Protein AF-A0AAV6ZVF2-F1 (afdb_monomer_lite)

Secondary structure (DSSP, 8-state):
--TTHHHHHHHHHHHHHHHHHHHHSTTHHHHHHHHIIIIIIIIHHHHHHHHHHIIIIIIIHHHHHHHHHHHH----HHHHHHHHHIIIIIHHHHHHHHHHHHHHT----EETTEEPPHHHHHHHHHHHHHHHTHHHHHHHHHHHHS-S-HHHHHHHHTSPPTT-S-SSGGG--GGGTTS--HHHHHHHHHHHHHHHHHHHH-S---------------------SS--

InterPro domains:
  IPR000175 Sodium:neurotransmitter symporter [PF00209] (4-145)
  IPR000175 Sodium:neurotransmitter symporter [PR00176] (41-61)
  IPR000175 Sodium:neurotransmitter symporter [PR00176] (84-104)
  IPR000175 Sodium:neurotransmitter symporter [PS50267] (1-148)
  IPR000175 Sodium:neurotransmitter symporter [PTHR11616] (5-162)
  IPR037272 Sodium:neurotransmitter symporter superfamily [SSF161070] (3-144)

Organism: Engystomops pustulosus (NCBI:txid76066)

Radius of gyration: 27.47 Å; chains: 1; bounding box: 54×65×82 Å

Sequence (228 aa):
MKKMRIPLTAALCALLFLLGIPCVTQAGIYWVILIDSFCGGWAILFAAVLELVALIYIYGGNRVILDIEMMLGKKHWIFWLWWRACWYFVSPVLLGVILVWSLVTFEAPKKDGVAYPRWGVVLGFLMVVFCLIWIPIMAGVKIIQAKGNIFQRIASCCRPTENWGPALRKNRGERYQHMKDEDKSVENSDKKWTERYIQITDGPVKKEDKGVEIPDIIGFDNPSFQND

Foldseek 3Di:
DPPCPVVVVVVVVVVVVVVCVCLPDPCNVVVVLLCCCLVVPPLVLVVLLVVLCLVPPLQNLVVVLVQVCLVVPDDDPVVSVVVSCCSPPVSNVVSVVSVVVCVVPDDQDADPNHGDDPVSVVVSVVVSCVSCVVVVVVVVVQLVPDDDDSVVSNNVSSYDDPQDDDPDPVSCPPVRPPDDDPVVVVVVVVVVVVVVVCVVPPDDDPPPPDPDDPPPDDDDDPPDPDDD

pLDDT: mean 78.75, std 16.52, range [31.34, 96.31]

Structure (mmCIF, N/CA/C/O backbone):
data_AF-A0AAV6ZVF2-F1
#
_entry.id   AF-A0AAV6ZVF2-F1
#
loop_
_atom_site.group_PDB
_atom_site.id
_atom_site.type_symbol
_atom_site.label_atom_id
_atom_site.label_alt_id
_atom_site.label_comp_id
_atom_site.label_asym_id
_atom_site.label_entity_id
_atom_site.label_seq_id
_atom_site.pdbx_PDB_ins_code
_atom_site.Cartn_x
_atom_site.Cartn_y
_atom_site.Cartn_z
_atom_site.occupancy
_atom_site.B_iso_or_equiv
_atom_site.auth_seq_id
_atom_site.auth_comp_id
_atom_site.auth_asym_id
_atom_site.auth_atom_id
_atom_site.pdbx_PDB_model_num
ATOM 1 N N . MET A 1 1 ? 11.705 11.716 21.494 1.00 56.31 1 MET A N 1
ATOM 2 C CA . MET A 1 1 ? 11.843 11.082 20.156 1.00 56.31 1 MET A CA 1
ATOM 3 C C . MET A 1 1 ? 12.211 12.036 18.997 1.00 56.31 1 MET A C 1
ATOM 5 O O . MET A 1 1 ? 12.459 11.548 17.905 1.00 56.31 1 MET A O 1
ATOM 9 N N . LYS A 1 2 ? 12.292 13.374 19.165 1.00 63.28 2 LYS A N 1
ATOM 10 C CA . LYS A 1 2 ? 12.591 14.301 18.043 1.00 63.28 2 LYS A CA 1
ATOM 11 C C . LYS A 1 2 ? 14.082 14.373 17.630 1.00 63.28 2 LYS A C 1
ATOM 13 O O . LYS A 1 2 ? 14.357 14.606 16.460 1.00 63.28 2 LYS A O 1
ATOM 18 N N . LYS A 1 3 ? 15.030 14.097 18.542 1.00 73.94 3 LYS A N 1
ATOM 19 C CA . LYS A 1 3 ? 16.490 14.243 18.317 1.00 73.94 3 LYS A CA 1
ATOM 20 C C . LYS A 1 3 ? 17.074 13.301 17.247 1.00 73.94 3 LYS A C 1
ATOM 22 O O . LYS A 1 3 ? 18.042 13.663 16.596 1.00 73.94 3 LYS A O 1
ATOM 27 N N . MET A 1 4 ? 16.475 12.127 17.024 1.00 82.50 4 MET A N 1
ATOM 28 C CA . MET A 1 4 ? 16.968 11.150 16.035 1.00 82.50 4 MET A CA 1
ATOM 29 C C . MET A 1 4 ? 16.388 11.334 14.628 1.00 82.50 4 MET A C 1
ATOM 31 O O . MET A 1 4 ? 16.797 10.635 13.710 1.00 82.50 4 MET A O 1
ATOM 35 N N . ARG A 1 5 ? 15.458 12.274 14.425 1.00 89.25 5 ARG A N 1
ATOM 36 C CA . ARG A 1 5 ? 14.818 12.476 13.116 1.00 89.25 5 ARG A CA 1
ATOM 37 C C . ARG A 1 5 ? 15.822 12.939 12.062 1.00 89.25 5 ARG A C 1
ATOM 39 O O . ARG A 1 5 ? 15.851 12.384 10.979 1.00 89.25 5 ARG A O 1
ATOM 46 N N . ILE A 1 6 ? 16.683 13.895 12.417 1.00 91.56 6 ILE A N 1
ATOM 47 C CA . ILE A 1 6 ? 17.688 14.468 11.510 1.00 91.56 6 ILE A CA 1
ATOM 48 C C . ILE A 1 6 ? 18.674 13.404 10.999 1.00 91.56 6 ILE A C 1
ATOM 50 O O . ILE A 1 6 ? 18.783 13.271 9.782 1.00 91.56 6 ILE A O 1
ATOM 54 N N . PRO A 1 7 ? 19.355 12.608 11.854 1.00 92.25 7 PRO A N 1
ATOM 55 C CA . PRO A 1 7 ? 20.282 11.593 11.355 1.00 92.25 7 PRO A CA 1
ATOM 56 C C . PRO A 1 7 ? 19.577 10.482 10.567 1.00 92.25 7 PRO A C 1
ATOM 58 O O . PRO A 1 7 ? 20.132 10.010 9.581 1.00 92.25 7 PRO A O 1
ATOM 61 N N . LEU A 1 8 ? 18.352 10.092 10.944 1.00 93.50 8 LEU A N 1
ATOM 62 C CA . LEU A 1 8 ? 17.577 9.097 10.194 1.00 93.50 8 LEU A CA 1
ATOM 63 C C . LEU A 1 8 ? 17.199 9.602 8.799 1.00 93.50 8 LEU A C 1
ATOM 65 O O . LEU A 1 8 ? 17.405 8.889 7.820 1.00 93.50 8 LEU A O 1
ATOM 69 N N . THR A 1 9 ? 16.687 10.829 8.692 1.00 93.75 9 THR A N 1
ATOM 70 C CA . THR A 1 9 ? 16.344 11.421 7.397 1.00 93.75 9 THR A CA 1
ATOM 71 C C . THR A 1 9 ? 17.592 11.640 6.546 1.00 93.75 9 THR A C 1
ATOM 73 O O . THR A 1 9 ? 17.566 11.332 5.363 1.00 93.75 9 THR A O 1
ATOM 76 N N . ALA A 1 10 ? 18.705 12.098 7.130 1.00 94.94 10 ALA A N 1
ATOM 77 C CA . ALA A 1 10 ? 19.966 12.255 6.405 1.00 94.94 10 ALA A CA 1
ATOM 78 C C . ALA A 1 10 ? 20.491 10.913 5.867 1.00 94.94 10 ALA A C 1
ATOM 80 O O . ALA A 1 10 ? 20.871 10.829 4.700 1.00 94.94 10 ALA A O 1
ATOM 81 N N . ALA A 1 11 ? 20.452 9.854 6.683 1.00 95.00 11 ALA A N 1
ATOM 82 C CA . ALA A 1 11 ? 20.820 8.508 6.255 1.00 95.00 11 ALA A CA 1
ATOM 83 C C . ALA A 1 11 ? 19.897 7.993 5.141 1.00 95.00 11 ALA A C 1
ATOM 85 O O . ALA A 1 11 ? 20.380 7.466 4.142 1.00 95.00 11 ALA A O 1
ATOM 86 N N . LEU A 1 12 ? 18.582 8.194 5.269 1.00 95.38 12 LEU A N 1
ATOM 87 C CA . LEU A 1 12 ? 17.614 7.818 4.238 1.00 95.38 12 LEU A CA 1
ATOM 88 C C . LEU A 1 12 ? 17.866 8.569 2.925 1.00 95.38 12 LEU A C 1
ATOM 90 O O . LEU A 1 12 ? 17.893 7.946 1.870 1.00 95.38 12 LEU A O 1
ATOM 94 N N . CYS A 1 13 ? 18.102 9.881 2.981 1.00 95.44 13 CYS A N 1
ATOM 95 C CA . CYS A 1 13 ? 18.437 10.680 1.804 1.00 95.44 13 CYS A CA 1
ATOM 96 C C . CYS A 1 13 ? 19.733 10.201 1.141 1.00 95.44 13 CYS A C 1
ATOM 98 O O . CYS A 1 13 ? 19.772 10.072 -0.080 1.00 95.44 13 CYS A O 1
ATOM 100 N N . ALA A 1 14 ? 20.774 9.891 1.920 1.00 96.31 14 ALA A N 1
ATOM 101 C CA . ALA A 1 14 ? 22.022 9.348 1.386 1.00 96.31 14 ALA A CA 1
ATOM 102 C C . ALA A 1 14 ? 21.810 7.979 0.713 1.00 96.31 14 ALA A C 1
ATOM 104 O O . ALA A 1 14 ? 22.321 7.747 -0.380 1.00 96.31 14 ALA A O 1
ATOM 105 N N . LEU A 1 15 ? 21.011 7.093 1.318 1.00 95.75 15 LEU A N 1
ATOM 106 C CA . LEU A 1 15 ? 20.653 5.801 0.724 1.00 95.75 15 LEU A CA 1
ATOM 107 C C . LEU A 1 15 ? 19.850 5.967 -0.572 1.00 95.75 15 LEU A C 1
ATOM 109 O O . LEU A 1 15 ? 20.177 5.333 -1.570 1.00 95.75 15 LEU A O 1
ATOM 113 N N . LEU A 1 16 ? 18.836 6.836 -0.586 1.00 93.50 16 LEU A N 1
ATOM 114 C CA . LEU A 1 16 ? 18.042 7.124 -1.784 1.00 93.50 16 LEU A CA 1
ATOM 115 C C . LEU A 1 16 ? 18.893 7.739 -2.899 1.00 93.50 16 LEU A C 1
ATOM 117 O O . LEU A 1 16 ? 18.705 7.395 -4.062 1.00 93.50 16 LEU A O 1
ATOM 121 N N . PHE A 1 17 ? 19.860 8.592 -2.555 1.00 94.56 17 PHE A N 1
ATOM 122 C CA . PHE A 1 17 ? 20.816 9.129 -3.518 1.00 94.56 17 PHE A CA 1
ATOM 123 C C . PHE A 1 17 ? 21.654 8.011 -4.149 1.00 94.56 17 PHE A C 1
ATOM 125 O O . PHE A 1 17 ? 21.726 7.927 -5.372 1.00 94.56 17 PHE A O 1
ATOM 132 N N . LEU A 1 18 ? 22.211 7.100 -3.341 1.00 94.38 18 LEU A N 1
ATOM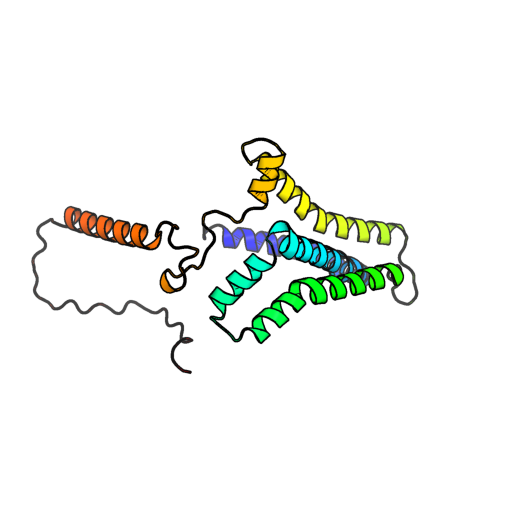 133 C CA . LEU A 1 18 ? 22.983 5.956 -3.842 1.00 94.38 18 LEU A CA 1
ATOM 134 C C . LEU A 1 18 ? 22.139 5.014 -4.716 1.00 94.38 18 LEU A C 1
ATOM 136 O O . LEU A 1 18 ? 22.607 4.576 -5.765 1.00 94.38 18 LEU A O 1
ATOM 140 N N . LEU A 1 19 ? 20.890 4.741 -4.325 1.00 91.25 19 LEU A N 1
ATOM 141 C CA . LEU A 1 19 ? 19.949 3.938 -5.118 1.00 91.25 19 LEU A CA 1
ATOM 142 C C . LEU A 1 19 ? 19.481 4.653 -6.396 1.00 91.25 19 LEU A C 1
ATOM 144 O O . LEU A 1 19 ? 19.085 3.988 -7.350 1.00 91.25 19 LEU A O 1
ATOM 148 N N . GLY A 1 20 ? 19.541 5.985 -6.433 1.00 92.25 20 GLY A N 1
ATOM 149 C CA . GLY A 1 20 ? 19.212 6.799 -7.601 1.00 92.25 20 GLY A CA 1
ATOM 150 C C . GLY A 1 20 ? 20.331 6.886 -8.644 1.00 92.25 20 GLY A C 1
ATOM 151 O O . GLY A 1 20 ? 20.034 7.118 -9.815 1.00 92.25 20 GLY A O 1
ATOM 152 N N . ILE A 1 21 ? 21.598 6.655 -8.271 1.00 93.44 21 ILE A N 1
ATOM 153 C CA . ILE A 1 21 ? 22.746 6.727 -9.199 1.00 93.44 21 ILE A CA 1
ATOM 154 C C . ILE A 1 21 ? 22.552 5.838 -10.445 1.00 93.44 21 ILE A C 1
ATOM 156 O O . ILE A 1 21 ? 22.719 6.358 -11.551 1.00 93.44 21 ILE A O 1
ATOM 160 N N . PRO A 1 22 ? 22.148 4.551 -10.339 1.00 91.12 22 PRO A N 1
ATOM 161 C CA . PRO A 1 22 ? 21.899 3.702 -11.508 1.00 91.12 22 PRO A CA 1
ATOM 162 C C . PRO A 1 22 ? 20.886 4.294 -12.498 1.00 91.12 22 PRO A C 1
ATOM 164 O O . PRO A 1 22 ? 21.072 4.166 -13.710 1.00 91.12 22 PRO A O 1
ATOM 167 N N . CYS A 1 23 ? 19.864 4.997 -12.001 1.00 90.88 23 CYS A N 1
ATOM 168 C CA . CYS A 1 23 ? 18.793 5.590 -12.805 1.00 90.88 23 CYS A CA 1
ATOM 169 C C . CYS A 1 23 ? 19.230 6.827 -13.607 1.00 90.88 23 CYS A C 1
ATOM 171 O O . CYS A 1 23 ? 18.550 7.182 -14.566 1.00 90.88 23 CYS A O 1
ATOM 173 N N . VAL A 1 24 ? 20.351 7.467 -13.255 1.00 93.38 24 VAL A N 1
ATOM 174 C CA . VAL A 1 24 ? 20.866 8.677 -13.936 1.00 93.38 24 VAL A CA 1
ATOM 175 C C . VAL A 1 24 ? 21.997 8.352 -14.926 1.00 93.38 24 VAL A C 1
ATOM 177 O O . VAL A 1 24 ? 22.434 9.203 -15.697 1.00 93.38 24 VAL A O 1
ATOM 180 N N . THR A 1 25 ? 22.474 7.105 -14.958 1.00 93.56 25 THR A N 1
ATOM 181 C CA . THR A 1 25 ? 23.481 6.667 -15.940 1.00 93.56 25 THR A CA 1
ATOM 182 C C . THR A 1 25 ? 22.926 6.642 -17.373 1.00 93.56 25 THR A C 1
ATOM 184 O O . THR A 1 25 ? 21.719 6.721 -17.589 1.00 93.56 25 THR A O 1
ATOM 187 N N . GLN A 1 26 ? 23.787 6.452 -18.384 1.00 90.50 26 GLN A N 1
ATOM 188 C CA . GLN A 1 26 ? 23.350 6.287 -19.784 1.00 90.50 26 GLN A CA 1
ATOM 189 C C . GLN A 1 26 ? 22.364 5.116 -19.974 1.00 90.50 26 GLN A C 1
ATOM 191 O O . GLN A 1 26 ? 21.481 5.176 -20.828 1.00 90.50 26 GLN A O 1
ATOM 196 N N . ALA A 1 27 ? 22.472 4.070 -19.145 1.00 87.44 27 ALA A N 1
ATOM 197 C CA . ALA A 1 27 ? 21.530 2.950 -19.105 1.00 87.44 27 ALA A CA 1
ATOM 198 C C . ALA A 1 27 ? 20.324 3.199 -18.172 1.00 87.44 27 ALA A C 1
ATOM 200 O O . ALA A 1 27 ? 19.443 2.349 -18.054 1.00 87.44 27 ALA A O 1
ATOM 201 N N . GLY A 1 28 ? 20.256 4.353 -17.512 1.00 91.50 28 GLY A N 1
ATOM 202 C CA . GLY A 1 28 ? 19.290 4.665 -16.462 1.00 91.50 28 GLY A CA 1
ATOM 203 C C . GLY A 1 28 ? 17.837 4.632 -16.919 1.00 91.50 28 GLY A C 1
ATOM 204 O O . GLY A 1 28 ? 16.981 4.118 -16.208 1.00 91.50 28 GLY A O 1
ATOM 205 N N . ILE A 1 29 ? 17.562 5.047 -18.157 1.00 89.44 29 ILE A N 1
ATOM 206 C CA . ILE A 1 29 ? 16.216 4.974 -18.740 1.00 89.44 29 ILE A CA 1
ATOM 207 C C . ILE A 1 29 ? 15.671 3.536 -18.801 1.00 89.44 29 ILE A C 1
ATOM 209 O O . ILE A 1 29 ? 14.467 3.335 -18.666 1.00 89.44 29 ILE A O 1
ATOM 213 N N . TYR A 1 30 ? 16.539 2.527 -18.945 1.00 88.62 30 TYR A N 1
ATOM 214 C CA . TYR A 1 30 ? 16.109 1.128 -18.899 1.00 88.62 30 TYR A CA 1
ATOM 215 C C . TYR A 1 30 ? 15.657 0.732 -17.490 1.00 88.62 30 TYR A C 1
ATOM 217 O O . TYR A 1 30 ? 14.649 0.041 -17.339 1.00 88.62 30 TYR A O 1
ATOM 225 N N . TRP A 1 31 ? 16.379 1.180 -16.462 1.00 90.44 31 TRP A N 1
ATOM 226 C CA . TRP A 1 31 ? 16.000 0.959 -15.068 1.00 90.44 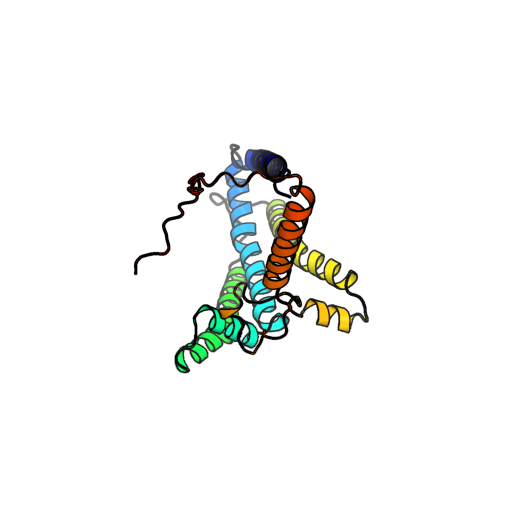31 TRP A CA 1
ATOM 227 C C . TRP A 1 31 ? 14.710 1.694 -14.718 1.00 90.44 31 TRP A C 1
ATOM 229 O O . TRP A 1 31 ? 13.822 1.092 -14.128 1.00 90.44 31 TRP A O 1
ATOM 239 N N . VAL A 1 32 ? 14.567 2.952 -15.138 1.00 91.19 32 VAL A N 1
ATOM 240 C CA . VAL A 1 32 ? 13.368 3.759 -14.870 1.00 91.19 32 VAL A CA 1
ATOM 241 C C . VAL A 1 32 ? 12.121 3.116 -15.473 1.00 91.19 32 VAL A C 1
ATOM 243 O O . VAL A 1 32 ? 11.152 2.919 -14.750 1.00 91.19 32 VAL A O 1
ATOM 246 N N . ILE A 1 33 ? 12.153 2.713 -16.749 1.00 90.44 33 ILE A N 1
ATOM 247 C CA . ILE A 1 33 ? 11.000 2.067 -17.403 1.00 90.44 33 ILE A CA 1
ATOM 248 C C . ILE A 1 33 ? 10.640 0.748 -16.709 1.00 90.44 33 ILE A C 1
ATOM 250 O O . ILE A 1 33 ? 9.460 0.466 -16.497 1.00 90.44 33 ILE A O 1
ATOM 254 N N . LEU A 1 34 ? 11.643 -0.055 -16.335 1.00 90.06 34 LEU A N 1
ATOM 255 C CA . LEU A 1 34 ? 11.419 -1.314 -15.629 1.00 90.06 34 LEU A CA 1
ATOM 256 C C . LEU A 1 34 ? 10.758 -1.062 -14.264 1.00 90.06 34 LEU A C 1
ATOM 258 O O . LEU A 1 34 ? 9.733 -1.663 -13.953 1.00 90.06 34 LEU A O 1
ATOM 262 N N . ILE A 1 35 ? 11.325 -0.159 -13.463 1.00 91.31 35 ILE A N 1
ATOM 263 C CA . ILE A 1 35 ? 10.831 0.154 -12.119 1.00 91.31 35 ILE A CA 1
ATOM 264 C C . ILE A 1 35 ? 9.430 0.758 -12.186 1.00 91.31 35 ILE A C 1
ATOM 266 O O . ILE A 1 35 ? 8.566 0.326 -11.433 1.00 91.31 35 ILE A O 1
ATOM 270 N N . ASP A 1 36 ? 9.178 1.709 -13.082 1.00 91.56 36 ASP A N 1
ATOM 271 C CA . ASP A 1 36 ? 7.873 2.361 -13.212 1.00 91.56 36 ASP A CA 1
ATOM 272 C C . ASP A 1 36 ? 6.782 1.365 -13.639 1.00 91.56 36 ASP A C 1
ATOM 274 O O . ASP A 1 36 ? 5.728 1.275 -13.008 1.00 91.56 36 ASP A O 1
ATOM 278 N N . SER A 1 37 ? 7.086 0.500 -14.613 1.00 90.38 37 SER A N 1
ATOM 279 C CA . SER A 1 37 ? 6.140 -0.518 -15.088 1.00 90.38 37 SER A CA 1
ATOM 280 C C . SER A 1 37 ? 5.768 -1.523 -13.992 1.00 90.38 37 SER A C 1
ATOM 282 O O . SER A 1 37 ? 4.593 -1.840 -13.806 1.00 90.38 37 SER A O 1
ATOM 284 N N . PHE A 1 38 ? 6.756 -2.043 -13.253 1.00 91.31 38 PHE A N 1
ATOM 285 C CA . PHE A 1 38 ? 6.526 -3.074 -12.233 1.00 91.31 38 PHE A CA 1
ATOM 286 C C . PHE A 1 38 ? 6.089 -2.496 -10.879 1.00 91.31 38 PHE A C 1
ATOM 288 O O . PHE A 1 38 ? 5.139 -2.992 -10.281 1.00 91.31 38 PHE A O 1
ATOM 295 N N . CYS A 1 39 ? 6.748 -1.452 -10.380 1.00 91.06 39 CYS A N 1
ATOM 296 C CA . CYS A 1 39 ? 6.422 -0.840 -9.091 1.00 91.06 39 CYS A CA 1
ATOM 297 C C . CYS A 1 39 ? 5.189 0.070 -9.201 1.00 91.06 39 CYS A C 1
ATOM 299 O O . CYS A 1 39 ? 4.207 -0.144 -8.493 1.00 91.06 39 CYS A O 1
ATOM 301 N N . GLY A 1 40 ? 5.214 1.044 -10.116 1.00 87.38 40 GLY A N 1
ATOM 302 C CA . GLY A 1 40 ? 4.130 2.014 -10.306 1.00 87.38 40 GLY A CA 1
ATOM 303 C C . GLY A 1 40 ? 2.859 1.403 -10.901 1.00 87.38 40 GLY A C 1
ATOM 304 O O . GLY A 1 40 ? 1.755 1.795 -10.532 1.00 87.38 40 GLY A O 1
ATOM 305 N N . GLY A 1 41 ? 3.004 0.405 -11.775 1.00 88.56 41 GLY A N 1
ATOM 306 C CA . GLY A 1 41 ? 1.882 -0.365 -12.314 1.00 88.56 41 GLY A CA 1
ATOM 307 C C . GLY A 1 41 ? 1.448 -1.495 -11.380 1.00 88.56 41 GLY A C 1
ATOM 308 O O . GLY A 1 41 ? 0.459 -1.396 -10.656 1.00 88.56 41 GLY A O 1
ATOM 309 N N . TRP A 1 42 ? 2.188 -2.602 -11.399 1.00 90.50 42 TRP A N 1
ATOM 310 C CA . TRP A 1 42 ? 1.758 -3.856 -10.772 1.00 90.50 42 TRP A CA 1
ATOM 311 C C . TRP A 1 42 ? 1.723 -3.820 -9.244 1.00 90.50 42 TRP A C 1
ATOM 313 O O . TRP A 1 42 ? 0.732 -4.250 -8.649 1.00 90.50 42 TRP A O 1
ATOM 323 N N . ALA A 1 43 ? 2.779 -3.329 -8.589 1.00 93.56 43 ALA A N 1
ATOM 324 C CA . ALA A 1 43 ? 2.858 -3.372 -7.129 1.00 93.56 43 ALA A CA 1
ATOM 325 C C . ALA A 1 43 ? 1.761 -2.524 -6.471 1.00 93.56 43 ALA A C 1
ATOM 327 O O . ALA A 1 43 ? 1.115 -2.999 -5.536 1.00 93.56 43 ALA A O 1
ATOM 328 N N . ILE A 1 44 ? 1.500 -1.318 -6.989 1.00 93.19 44 ILE A N 1
ATOM 329 C CA . ILE A 1 44 ? 0.422 -0.451 -6.491 1.00 93.19 44 ILE A CA 1
ATOM 330 C C . ILE A 1 44 ? -0.953 -1.077 -6.740 1.00 93.19 44 ILE A C 1
ATOM 332 O O . ILE A 1 44 ? -1.787 -1.060 -5.837 1.00 93.19 44 ILE A O 1
ATOM 336 N N . LEU A 1 45 ? -1.197 -1.675 -7.913 1.00 92.75 45 LEU A N 1
ATOM 337 C CA . LEU A 1 45 ? -2.474 -2.343 -8.197 1.00 92.75 45 LEU A CA 1
ATOM 338 C C . LEU A 1 45 ? -2.753 -3.490 -7.217 1.00 92.75 45 LEU A C 1
ATOM 340 O O . LEU A 1 45 ? -3.841 -3.560 -6.640 1.00 92.75 45 LEU A O 1
ATOM 344 N N . PHE A 1 46 ? -1.773 -4.365 -6.977 1.00 92.44 46 PHE A N 1
ATOM 345 C CA . PHE A 1 46 ? -1.920 -5.434 -5.987 1.00 92.44 46 PHE A CA 1
ATOM 346 C C . PHE A 1 46 ? -2.083 -4.889 -4.564 1.00 92.44 46 PHE A C 1
ATOM 348 O O . PHE A 1 46 ? -2.927 -5.392 -3.819 1.00 92.44 46 PHE A O 1
ATOM 355 N N . ALA A 1 47 ? -1.324 -3.855 -4.187 1.00 94.06 47 ALA A N 1
ATOM 356 C CA . ALA A 1 47 ? -1.453 -3.211 -2.883 1.00 94.06 47 ALA A CA 1
ATOM 357 C C . ALA A 1 47 ? -2.860 -2.624 -2.682 1.00 94.06 47 ALA A C 1
ATOM 359 O O . ALA A 1 47 ? -3.486 -2.905 -1.665 1.00 94.06 47 ALA A O 1
ATOM 360 N N . ALA A 1 48 ? -3.405 -1.917 -3.675 1.00 93.19 48 ALA A N 1
ATOM 361 C CA . ALA A 1 48 ? -4.742 -1.329 -3.617 1.00 93.19 48 ALA A CA 1
ATOM 362 C C . ALA A 1 48 ? -5.845 -2.388 -3.451 1.00 93.19 48 ALA A C 1
ATOM 364 O O . ALA A 1 48 ? -6.794 -2.192 -2.691 1.00 93.19 48 ALA A O 1
ATOM 365 N N . VAL A 1 49 ? -5.717 -3.540 -4.119 1.00 92.31 49 VAL A N 1
ATOM 366 C CA . VAL A 1 49 ? -6.661 -4.658 -3.957 1.00 92.31 49 VAL A CA 1
ATOM 367 C C . VAL A 1 49 ? -6.568 -5.258 -2.555 1.00 92.31 49 VAL A C 1
ATOM 369 O O . VAL A 1 49 ? -7.600 -5.477 -1.917 1.00 92.31 49 VAL A O 1
ATOM 372 N N . LEU A 1 50 ? -5.355 -5.489 -2.045 1.00 92.06 50 LEU A N 1
ATOM 373 C CA . LEU A 1 50 ? -5.151 -5.991 -0.682 1.00 92.06 50 LEU A CA 1
ATOM 374 C C . LEU A 1 50 ? -5.683 -5.013 0.373 1.00 92.06 50 LEU A C 1
ATOM 376 O O . LEU A 1 50 ? -6.348 -5.441 1.319 1.00 92.06 50 LEU A O 1
ATOM 380 N N . GLU A 1 51 ? -5.443 -3.715 0.202 1.00 92.12 51 GLU A N 1
ATOM 381 C CA . GLU A 1 51 ? -5.965 -2.662 1.074 1.00 92.12 51 GLU A CA 1
ATOM 382 C C . GLU A 1 51 ? -7.491 -2.612 1.042 1.00 92.12 51 GLU A C 1
ATOM 384 O O . GLU A 1 51 ? -8.123 -2.558 2.097 1.00 92.12 51 GLU A O 1
ATOM 389 N N . LEU A 1 52 ? -8.105 -2.705 -0.140 1.00 91.88 52 LEU A N 1
ATOM 390 C CA . LEU A 1 52 ? -9.560 -2.711 -0.254 1.00 91.88 52 LEU A CA 1
ATOM 391 C C . LEU A 1 52 ? -10.174 -3.936 0.440 1.00 91.88 52 LEU A C 1
ATOM 393 O O . LEU A 1 52 ? -11.155 -3.805 1.178 1.00 91.88 52 LEU A O 1
ATOM 397 N N . VAL A 1 53 ? -9.582 -5.119 0.250 1.00 90.06 53 VAL A N 1
ATOM 398 C CA . VAL A 1 53 ? -10.018 -6.342 0.935 1.00 90.06 53 VAL A CA 1
ATOM 399 C C . VAL A 1 53 ? -9.868 -6.186 2.449 1.00 90.06 53 VAL A C 1
ATOM 401 O O . VAL A 1 53 ? -10.793 -6.513 3.197 1.00 90.06 53 VAL A O 1
ATOM 404 N N . ALA A 1 54 ? -8.748 -5.631 2.915 1.00 88.88 54 ALA A N 1
ATOM 405 C CA . ALA A 1 54 ? -8.531 -5.368 4.332 1.00 88.88 54 ALA A CA 1
ATOM 406 C C . ALA A 1 54 ? -9.566 -4.378 4.899 1.00 88.88 54 ALA A C 1
ATOM 408 O O . ALA A 1 54 ? -10.144 -4.623 5.959 1.00 88.88 54 ALA A O 1
ATOM 409 N N . LEU A 1 55 ? -9.879 -3.297 4.190 1.00 89.25 55 LEU A N 1
ATOM 410 C CA . LEU A 1 55 ? -10.853 -2.304 4.644 1.00 89.25 55 LEU A CA 1
ATOM 411 C C . LEU A 1 55 ? -12.281 -2.865 4.701 1.00 89.25 55 LEU A C 1
ATOM 413 O O . LEU A 1 55 ? -12.983 -2.694 5.701 1.00 89.25 55 LEU A O 1
ATOM 417 N N . ILE A 1 56 ? -12.730 -3.559 3.657 1.00 88.44 56 ILE A N 1
ATOM 418 C CA . ILE A 1 56 ? -14.125 -4.013 3.580 1.00 88.44 56 ILE A CA 1
ATOM 419 C C . ILE A 1 56 ? -14.356 -5.255 4.443 1.00 88.44 56 ILE A C 1
ATOM 421 O O . ILE A 1 56 ? -15.352 -5.296 5.170 1.00 88.44 56 ILE A O 1
ATOM 425 N N . TYR A 1 57 ? -13.462 -6.248 4.383 1.00 84.81 57 TYR A N 1
ATOM 426 C CA . TYR A 1 57 ? -13.671 -7.551 5.024 1.00 84.81 57 TYR A CA 1
ATOM 427 C C . TYR A 1 57 ? -13.047 -7.654 6.416 1.00 84.81 57 TYR A C 1
ATOM 429 O O . TYR A 1 57 ? -13.681 -8.210 7.312 1.00 84.81 57 TYR A O 1
ATOM 437 N N . ILE A 1 58 ? -11.833 -7.127 6.624 1.00 86.56 58 ILE A N 1
ATOM 438 C CA . ILE A 1 58 ? -11.166 -7.205 7.936 1.00 86.56 58 ILE A CA 1
ATOM 439 C C . ILE A 1 58 ? -11.724 -6.123 8.859 1.00 86.56 58 ILE A C 1
ATOM 441 O O . ILE A 1 58 ? -12.276 -6.426 9.920 1.00 86.56 58 ILE A O 1
ATOM 445 N N . TYR A 1 59 ? -11.631 -4.858 8.443 1.00 84.75 59 TYR A N 1
ATOM 446 C CA . TYR A 1 59 ? -12.148 -3.754 9.243 1.00 84.75 59 TYR A CA 1
ATOM 447 C C . TYR A 1 59 ? -13.677 -3.743 9.251 1.00 84.75 59 TYR A C 1
ATOM 449 O O . TYR A 1 59 ? -14.282 -3.597 10.310 1.00 84.75 59 TYR A O 1
ATOM 457 N N . GLY A 1 60 ? -14.328 -4.002 8.118 1.00 85.94 60 GLY A N 1
ATOM 458 C CA . GLY A 1 60 ? -15.785 -4.049 8.003 1.00 85.94 60 GLY A CA 1
ATOM 459 C C . GLY A 1 60 ? -16.338 -2.742 7.448 1.00 85.94 60 GLY A C 1
ATOM 460 O O . GLY A 1 60 ? -16.310 -1.714 8.126 1.00 85.94 60 GLY A O 1
ATOM 461 N N . GLY A 1 61 ? -16.921 -2.782 6.249 1.00 83.56 61 GLY A N 1
ATOM 462 C CA . GLY A 1 61 ? -17.389 -1.575 5.554 1.00 83.56 61 GLY A CA 1
ATOM 463 C C . GLY A 1 61 ? -18.432 -0.753 6.327 1.00 83.56 61 GLY A C 1
ATOM 464 O O . GLY A 1 61 ? -18.412 0.472 6.271 1.00 83.56 61 GLY A O 1
ATOM 465 N N . ASN A 1 62 ? -19.294 -1.380 7.139 1.00 85.25 62 ASN A N 1
ATOM 466 C CA . ASN A 1 62 ? -20.244 -0.631 7.979 1.00 85.25 62 ASN A CA 1
ATOM 467 C C . ASN A 1 62 ? -19.538 0.210 9.051 1.00 85.25 62 ASN A C 1
ATOM 469 O O . ASN A 1 62 ? -20.039 1.269 9.420 1.00 85.25 62 ASN A O 1
ATOM 473 N N . ARG A 1 63 ? -18.380 -0.247 9.548 1.00 84.44 63 ARG A N 1
ATOM 474 C CA . ARG A 1 63 ? -17.585 0.511 10.519 1.00 84.44 63 ARG A CA 1
ATOM 475 C C . ARG A 1 63 ? -16.933 1.714 9.845 1.00 84.44 63 ARG A C 1
ATOM 477 O O . ARG A 1 63 ? -17.101 2.808 10.361 1.00 84.44 63 ARG A O 1
ATOM 484 N N . VAL A 1 64 ? -16.362 1.533 8.649 1.00 86.44 64 VAL A N 1
ATOM 485 C CA . VAL A 1 64 ? -15.812 2.635 7.829 1.00 86.44 64 VAL A CA 1
ATOM 486 C C . VAL A 1 64 ? -16.848 3.737 7.610 1.00 86.44 64 VAL A C 1
ATOM 488 O O . VAL A 1 64 ? -16.566 4.912 7.804 1.00 86.44 64 VAL A O 1
ATOM 491 N N . ILE A 1 65 ? -18.069 3.357 7.239 1.00 87.00 65 ILE A N 1
ATOM 492 C CA . ILE A 1 65 ? -19.180 4.284 6.999 1.00 87.00 65 ILE A CA 1
ATOM 493 C C . ILE A 1 65 ? -19.514 5.083 8.265 1.00 87.00 65 ILE A C 1
ATOM 495 O O . ILE A 1 65 ? -19.593 6.305 8.204 1.00 87.00 65 ILE A O 1
ATOM 499 N N . LEU A 1 66 ? -19.635 4.411 9.415 1.00 84.75 66 LEU A N 1
ATOM 500 C CA . LEU A 1 66 ? -19.875 5.066 10.707 1.00 84.75 66 LEU A CA 1
ATOM 501 C C . LEU A 1 66 ? -18.753 6.042 11.089 1.00 84.75 66 LEU A C 1
ATOM 503 O O . LEU A 1 66 ? -19.022 7.102 11.651 1.00 84.75 66 LEU A O 1
ATOM 507 N N . ASP A 1 67 ? -17.500 5.702 10.789 1.00 85.88 67 ASP A N 1
ATOM 508 C CA . ASP A 1 67 ? -16.367 6.577 11.094 1.00 85.88 67 ASP A CA 1
ATOM 509 C C . ASP A 1 67 ? -16.325 7.795 10.158 1.00 85.88 67 ASP A C 1
ATOM 511 O O . ASP A 1 67 ? -16.054 8.907 10.607 1.00 85.88 67 ASP A O 1
ATOM 515 N N . ILE A 1 68 ? -16.693 7.631 8.883 1.00 86.50 68 ILE A N 1
ATOM 516 C CA . ILE A 1 68 ? -16.865 8.756 7.950 1.00 86.50 68 ILE A CA 1
ATOM 517 C C . ILE A 1 68 ? -18.040 9.646 8.390 1.00 86.50 68 ILE A C 1
ATOM 519 O O . ILE A 1 68 ? -17.958 10.870 8.271 1.00 86.50 68 ILE A O 1
ATOM 523 N N . GLU A 1 69 ? -19.109 9.069 8.949 1.00 86.06 69 GLU A N 1
ATOM 524 C CA . GLU A 1 69 ? -20.270 9.825 9.446 1.00 86.06 69 GLU A CA 1
ATOM 525 C C . GLU A 1 69 ? -19.902 10.700 10.631 1.00 86.06 69 GLU A C 1
ATOM 527 O O . GLU A 1 69 ? -20.345 11.842 10.742 1.00 86.06 69 GLU A O 1
ATOM 532 N N . MET A 1 70 ? -19.026 10.189 11.485 1.00 80.88 70 MET A N 1
ATOM 533 C CA . MET A 1 70 ? -18.476 10.951 12.592 1.00 80.88 70 MET A CA 1
ATOM 534 C C . MET A 1 70 ? -17.629 12.142 12.130 1.00 80.88 70 MET A C 1
ATOM 536 O O . MET A 1 70 ? -17.648 13.180 12.787 1.00 80.88 70 MET A O 1
ATOM 540 N N . MET A 1 71 ? -16.894 12.009 11.021 1.00 84.44 71 MET A N 1
ATOM 541 C CA . MET A 1 71 ? -16.031 13.075 10.494 1.00 84.44 71 MET A CA 1
ATOM 542 C C . MET A 1 71 ? -16.810 14.145 9.722 1.00 84.44 71 MET A C 1
ATOM 544 O O . MET A 1 71 ? -16.543 15.333 9.887 1.00 84.44 71 MET A O 1
ATOM 548 N N . LEU A 1 72 ? -17.763 13.736 8.881 1.00 84.38 72 LEU A N 1
ATOM 549 C CA . LEU A 1 72 ? -18.525 14.640 8.007 1.00 84.38 72 LEU A CA 1
ATOM 550 C C . LEU A 1 72 ? -19.838 15.140 8.631 1.00 84.38 72 LEU A C 1
ATOM 552 O O . LEU A 1 72 ? -20.470 16.055 8.093 1.00 84.38 72 LEU A O 1
ATOM 556 N N . GLY A 1 73 ? -20.263 14.539 9.742 1.00 79.00 73 GLY A N 1
ATOM 557 C CA . GLY A 1 73 ? -21.555 14.785 10.372 1.00 79.00 73 GLY A CA 1
ATOM 558 C C . GLY A 1 73 ? -22.715 14.041 9.699 1.00 79.00 73 GLY A C 1
ATOM 559 O O . GLY A 1 73 ? -22.565 13.335 8.699 1.00 79.00 73 GLY A O 1
ATOM 560 N N . LYS A 1 74 ? -23.919 14.213 10.261 1.00 76.00 74 LYS A N 1
ATOM 561 C CA . LYS A 1 74 ? -25.141 13.564 9.764 1.00 76.00 74 LYS A CA 1
ATOM 562 C C . LYS A 1 74 ? -25.559 14.162 8.416 1.00 76.00 74 LYS A C 1
ATOM 564 O O . LYS A 1 74 ? -25.649 15.379 8.261 1.00 76.00 74 LYS A O 1
ATOM 569 N N . LYS A 1 75 ? -25.848 13.296 7.444 1.00 80.75 75 LYS A N 1
ATOM 570 C CA . LYS A 1 75 ? -26.291 13.646 6.081 1.00 80.75 75 LYS A CA 1
ATOM 571 C C . LYS A 1 75 ? -27.573 12.884 5.736 1.00 80.75 75 LYS A C 1
ATOM 573 O O . LYS A 1 75 ? -27.995 11.998 6.476 1.00 80.75 75 LYS A O 1
ATOM 578 N N . HIS A 1 76 ? -28.194 13.222 4.606 1.00 84.81 76 HIS A N 1
ATOM 579 C CA . HIS A 1 76 ? -29.399 12.543 4.125 1.00 84.81 76 HIS A CA 1
ATOM 580 C C . HIS A 1 76 ? -29.174 11.038 3.903 1.00 84.81 76 HIS A C 1
ATOM 582 O O . HIS A 1 76 ? -28.101 10.609 3.481 1.00 84.81 76 HIS A O 1
ATOM 588 N N . TRP A 1 77 ? -30.216 10.234 4.127 1.00 81.50 77 TRP A N 1
ATOM 589 C CA . TRP A 1 77 ? -30.152 8.769 4.029 1.00 81.50 77 TRP A CA 1
ATOM 590 C C . TRP A 1 77 ? -29.730 8.260 2.636 1.00 81.50 77 TRP A C 1
ATOM 592 O O . TRP A 1 77 ? -28.956 7.310 2.534 1.00 81.50 77 TRP A O 1
ATOM 602 N N . ILE A 1 78 ? -30.148 8.947 1.564 1.00 84.31 78 ILE A N 1
ATOM 603 C CA . ILE A 1 78 ? -29.753 8.629 0.179 1.00 84.31 78 ILE A CA 1
ATOM 604 C C . ILE A 1 78 ? -28.234 8.735 -0.029 1.00 84.31 78 ILE A C 1
ATOM 606 O O . ILE A 1 78 ? -27.642 7.894 -0.703 1.00 84.31 78 ILE A O 1
ATOM 610 N N . PHE A 1 79 ? -27.594 9.741 0.576 1.00 86.88 79 PHE A N 1
ATOM 611 C CA . PHE A 1 79 ? -26.155 9.969 0.441 1.00 86.88 79 PHE A CA 1
ATOM 612 C C . PHE A 1 79 ? -25.364 8.806 1.050 1.00 86.88 79 PHE A C 1
ATOM 614 O O . PHE A 1 79 ? -24.440 8.275 0.436 1.00 86.88 79 PHE A O 1
ATOM 621 N N . TRP A 1 80 ? -25.794 8.347 2.225 1.00 83.38 80 TRP A N 1
ATOM 622 C CA . TRP A 1 80 ? -25.187 7.215 2.918 1.00 83.38 80 TRP A CA 1
ATOM 623 C C . TRP A 1 80 ? -25.364 5.889 2.184 1.00 83.38 80 TRP A C 1
ATOM 625 O O . TRP A 1 80 ? -24.438 5.077 2.149 1.00 83.38 80 TRP A O 1
ATOM 635 N N . LEU A 1 81 ? -26.527 5.672 1.568 1.00 84.69 81 LEU A N 1
ATOM 636 C CA . LEU A 1 81 ? -26.786 4.469 0.782 1.00 84.69 81 LEU A CA 1
ATOM 637 C C . LEU A 1 81 ? -25.920 4.428 -0.485 1.00 84.69 81 LEU A C 1
ATOM 639 O O . LEU A 1 81 ? -25.340 3.383 -0.785 1.00 84.69 81 LEU A O 1
ATOM 643 N N . TRP A 1 82 ? -25.762 5.564 -1.175 1.00 87.50 82 TRP A N 1
ATOM 644 C CA . TRP A 1 82 ? -24.863 5.677 -2.327 1.00 87.50 82 TRP A CA 1
ATOM 645 C C . TRP A 1 82 ? -23.403 5.428 -1.940 1.00 87.50 82 TRP A C 1
ATOM 647 O O . TRP A 1 82 ? -22.720 4.630 -2.581 1.00 87.50 82 TRP A O 1
ATOM 657 N N . TRP A 1 83 ? -22.940 6.033 -0.845 1.00 86.25 83 TRP A N 1
ATOM 658 C CA . TRP A 1 83 ? -21.581 5.825 -0.346 1.00 86.25 83 TRP A CA 1
ATOM 659 C C . TRP A 1 83 ? -21.325 4.356 0.004 1.00 86.25 83 TRP A C 1
ATOM 661 O O . TRP A 1 83 ? -20.305 3.777 -0.364 1.00 86.25 83 TRP A O 1
ATOM 671 N N . ARG A 1 84 ? -22.298 3.708 0.648 1.00 87.56 84 ARG A N 1
ATOM 672 C CA . ARG A 1 84 ? -22.228 2.284 0.973 1.00 87.56 84 ARG A CA 1
ATOM 673 C C . ARG A 1 84 ? -22.176 1.406 -0.279 1.00 87.56 84 ARG A C 1
ATOM 675 O O . ARG A 1 84 ? -21.364 0.487 -0.327 1.00 87.56 84 ARG A O 1
ATOM 682 N N . ALA A 1 85 ? -22.986 1.695 -1.297 1.00 89.06 85 ALA A N 1
ATOM 683 C CA . ALA A 1 85 ? -22.917 0.995 -2.580 1.00 89.06 85 ALA A CA 1
ATOM 684 C C . ALA A 1 85 ? -21.562 1.212 -3.278 1.00 89.06 85 ALA A C 1
ATOM 686 O O . ALA A 1 85 ? -21.000 0.270 -3.836 1.00 89.06 85 ALA A O 1
ATOM 687 N N . CYS A 1 86 ? -21.003 2.421 -3.186 1.00 89.69 86 CYS A N 1
ATOM 688 C CA . CYS A 1 86 ? -19.689 2.740 -3.732 1.00 89.69 86 CYS A CA 1
ATOM 689 C C . CYS A 1 86 ? -18.597 1.841 -3.130 1.00 89.69 86 CYS A C 1
ATOM 691 O O . CYS A 1 86 ? -17.890 1.153 -3.863 1.00 89.69 86 CYS A O 1
ATOM 693 N N . TRP A 1 87 ? -18.532 1.745 -1.800 1.00 88.00 87 TRP A N 1
ATOM 694 C CA . TRP A 1 87 ? -17.520 0.928 -1.124 1.00 88.00 87 TRP A CA 1
ATOM 695 C C . TRP A 1 87 ? -17.690 -0.574 -1.341 1.00 88.00 87 TRP A C 1
ATOM 697 O O . TRP A 1 87 ? -16.699 -1.259 -1.558 1.00 88.00 87 TRP A O 1
ATOM 707 N N . TYR A 1 88 ? -18.915 -1.102 -1.287 1.00 86.56 88 TYR A N 1
ATOM 708 C CA . TYR A 1 88 ? -19.135 -2.552 -1.373 1.00 86.56 88 TYR A CA 1
ATOM 709 C C . TYR A 1 88 ? -19.214 -3.097 -2.799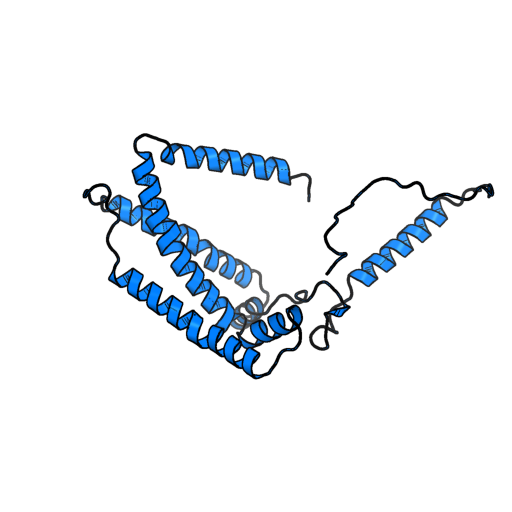 1.00 86.56 88 TYR A C 1
ATOM 711 O O . TYR A 1 88 ? -18.999 -4.292 -2.988 1.00 86.56 88 TYR A O 1
ATOM 719 N N . PHE A 1 89 ? -19.553 -2.265 -3.782 1.00 87.88 89 PHE A N 1
ATOM 720 C CA . PHE A 1 89 ? -19.778 -2.717 -5.153 1.00 87.88 89 PHE A CA 1
ATOM 721 C C . PHE A 1 89 ? -18.874 -1.994 -6.145 1.00 87.88 89 PHE A C 1
ATOM 723 O O . PHE A 1 89 ? -18.099 -2.643 -6.838 1.00 87.88 89 PHE A O 1
ATOM 730 N N . VAL A 1 90 ? -18.906 -0.660 -6.183 1.00 91.75 90 VAL A N 1
ATOM 731 C CA . VAL A 1 90 ? -18.187 0.102 -7.219 1.00 91.75 90 VAL A CA 1
ATOM 732 C C . VAL A 1 90 ? -16.674 -0.057 -7.085 1.00 91.75 90 VAL A C 1
ATOM 734 O O . VAL A 1 90 ? -16.027 -0.465 -8.045 1.00 91.75 90 VAL A O 1
ATOM 737 N N . SER A 1 91 ? -16.110 0.201 -5.903 1.00 91.94 91 SER A N 1
ATOM 738 C CA . SER A 1 91 ? -14.669 0.087 -5.657 1.00 91.94 91 SER A CA 1
ATOM 739 C C . SER A 1 91 ? -14.113 -1.313 -5.958 1.00 91.94 91 SER A C 1
ATOM 741 O O . SER A 1 91 ? -13.161 -1.396 -6.734 1.00 91.94 91 SER A O 1
ATOM 743 N N . PRO A 1 92 ? -14.675 -2.421 -5.426 1.00 90.31 92 PRO A N 1
ATOM 744 C CA . PRO A 1 92 ? -14.133 -3.753 -5.696 1.00 90.31 92 PRO A CA 1
ATOM 745 C C . PRO A 1 92 ? -14.325 -4.195 -7.144 1.00 90.31 92 PRO A C 1
ATOM 747 O O . PRO A 1 92 ? -13.431 -4.835 -7.693 1.00 90.31 92 PRO A O 1
ATOM 750 N N . VAL A 1 93 ? -15.443 -3.836 -7.785 1.00 92.94 93 VAL A N 1
ATOM 751 C CA . VAL A 1 93 ? -15.662 -4.157 -9.202 1.00 92.94 93 VAL A CA 1
ATOM 752 C C . VAL A 1 93 ? -14.680 -3.387 -10.079 1.00 92.94 93 VAL A C 1
ATOM 754 O O . VAL A 1 93 ? -14.033 -3.995 -10.925 1.00 92.94 93 VAL A O 1
ATOM 757 N N . LEU A 1 94 ? -14.510 -2.081 -9.861 1.00 93.75 94 LEU A N 1
ATOM 758 C CA . LEU A 1 94 ? -13.594 -1.257 -10.650 1.00 93.75 94 LEU A CA 1
ATOM 759 C C . LEU A 1 94 ? -12.141 -1.731 -10.506 1.00 93.75 94 LEU A C 1
ATOM 761 O O . LEU A 1 94 ? -11.466 -1.946 -11.512 1.00 93.75 94 LEU A O 1
ATOM 765 N N . LEU A 1 95 ? -11.676 -1.955 -9.272 1.00 92.94 95 LEU A N 1
ATOM 766 C CA . LEU A 1 95 ? -10.334 -2.487 -9.009 1.00 92.94 95 LEU A CA 1
ATOM 767 C C . LEU A 1 95 ? -10.152 -3.896 -9.584 1.00 92.94 95 LEU A C 1
ATOM 769 O O . LEU A 1 95 ? -9.109 -4.183 -10.167 1.00 92.94 95 LEU A O 1
ATOM 773 N N . GLY A 1 96 ? -11.168 -4.757 -9.482 1.00 91.81 96 GLY A N 1
ATOM 774 C CA . GLY A 1 96 ? -11.150 -6.093 -10.076 1.00 91.81 96 GLY A CA 1
ATOM 775 C C . GLY A 1 96 ? -11.050 -6.057 -11.601 1.00 91.81 96 GLY A C 1
ATOM 776 O O . GLY A 1 96 ? -10.229 -6.769 -12.175 1.00 91.81 96 GLY A O 1
ATOM 777 N N . VAL A 1 97 ? -11.825 -5.193 -12.262 1.00 94.19 97 VAL A N 1
ATOM 778 C CA . VAL A 1 97 ? -11.781 -5.014 -13.721 1.00 94.19 97 VAL A CA 1
ATOM 779 C C . VAL A 1 97 ? -10.415 -4.504 -14.166 1.00 94.19 97 VAL A C 1
ATOM 781 O O . VAL A 1 97 ? -9.840 -5.071 -15.091 1.00 94.19 97 VAL A O 1
ATOM 784 N N . ILE A 1 98 ? -9.864 -3.484 -13.498 1.00 92.94 98 ILE A N 1
ATOM 785 C CA . ILE A 1 98 ? -8.538 -2.943 -13.835 1.00 92.94 98 ILE A CA 1
ATOM 786 C C . ILE A 1 98 ? -7.453 -4.007 -13.630 1.00 92.94 98 ILE A C 1
ATOM 788 O O . ILE A 1 98 ? -6.574 -4.149 -14.478 1.00 92.94 98 ILE A O 1
ATOM 792 N N . LEU A 1 99 ? -7.530 -4.797 -12.555 1.00 91.38 99 LEU A N 1
ATOM 793 C CA . LEU A 1 99 ? -6.582 -5.881 -12.301 1.00 91.38 99 LEU A CA 1
ATOM 794 C C . LEU A 1 99 ? -6.658 -6.972 -13.379 1.00 91.38 99 LEU A C 1
ATOM 796 O O . LEU A 1 99 ? -5.624 -7.385 -13.901 1.00 91.38 99 LEU A O 1
ATOM 800 N N . VAL A 1 100 ? -7.861 -7.416 -13.755 1.00 92.50 100 VAL A N 1
ATOM 801 C CA . VAL A 1 100 ? -8.039 -8.420 -14.820 1.00 92.50 100 VAL A CA 1
ATOM 802 C C . VAL A 1 100 ? -7.568 -7.871 -16.165 1.00 92.50 100 VAL A C 1
ATOM 804 O O . VAL A 1 100 ? -6.846 -8.555 -16.886 1.00 92.50 100 VAL A O 1
ATOM 807 N N . TRP A 1 101 ? -7.915 -6.627 -16.487 1.00 92.38 101 TRP A N 1
ATOM 808 C CA . TRP A 1 101 ? -7.460 -5.961 -17.705 1.00 92.38 101 TRP A CA 1
ATOM 809 C C . TRP A 1 101 ? -5.933 -5.861 -17.767 1.00 92.38 101 TRP A C 1
ATOM 811 O O . TRP A 1 101 ? -5.330 -6.140 -18.806 1.00 92.38 101 TRP A O 1
ATOM 821 N N . SER A 1 102 ? -5.304 -5.511 -16.643 1.00 89.31 102 SER A N 1
ATOM 822 C CA . SER A 1 102 ? -3.850 -5.443 -16.510 1.00 89.31 102 SER A CA 1
ATOM 823 C C . SER A 1 102 ? -3.202 -6.818 -16.714 1.00 89.31 102 SER A C 1
ATOM 825 O O . SER A 1 102 ? -2.218 -6.905 -17.444 1.00 89.31 102 SER A O 1
ATOM 827 N N . LEU A 1 103 ? -3.783 -7.895 -16.164 1.00 87.38 103 LEU A N 1
ATOM 828 C CA . LEU A 1 103 ? -3.344 -9.289 -16.373 1.00 87.38 103 LEU A CA 1
ATOM 829 C C . LEU A 1 103 ? -3.456 -9.747 -17.824 1.00 87.38 103 LEU A C 1
ATOM 831 O O . LEU A 1 103 ? -2.526 -10.370 -18.333 1.00 87.38 103 LEU A O 1
ATOM 835 N N . VAL A 1 104 ? -4.561 -9.432 -18.493 1.00 89.94 104 VAL A N 1
ATOM 836 C CA . VAL A 1 104 ? -4.776 -9.822 -19.895 1.00 89.94 104 VAL A CA 1
ATOM 837 C C . VAL A 1 104 ? -3.851 -9.051 -20.836 1.00 89.94 104 VAL A C 1
ATOM 839 O O . VAL A 1 104 ? -3.334 -9.622 -21.791 1.00 89.94 104 VAL A O 1
ATOM 842 N N . THR A 1 105 ? -3.604 -7.773 -20.549 1.00 85.19 105 THR A N 1
ATOM 843 C CA . THR A 1 105 ? -2.768 -6.886 -21.378 1.00 85.19 105 THR A CA 1
ATOM 844 C C . THR A 1 105 ? -1.305 -6.879 -20.917 1.00 85.19 105 THR A C 1
ATOM 846 O O . THR A 1 105 ? -0.552 -5.960 -21.238 1.00 85.19 105 THR A O 1
ATOM 849 N N . PHE A 1 106 ? -0.875 -7.872 -20.129 1.00 81.31 106 PHE A N 1
ATOM 850 C CA . PHE A 1 106 ? 0.513 -7.945 -19.687 1.00 81.31 106 PHE A CA 1
ATOM 851 C C . PHE A 1 106 ? 1.432 -8.244 -20.873 1.00 81.31 106 PHE A C 1
ATOM 853 O O . PHE A 1 106 ? 1.539 -9.378 -21.341 1.00 81.31 106 PHE A O 1
ATOM 860 N N . GLU A 1 107 ? 2.155 -7.224 -21.316 1.00 75.50 107 GLU A N 1
ATOM 861 C CA . GLU A 1 107 ? 3.320 -7.384 -22.171 1.00 75.50 107 GLU A CA 1
ATOM 862 C C . GLU A 1 107 ? 4.585 -7.066 -21.379 1.00 75.50 107 GLU A C 1
ATOM 864 O O . GLU A 1 107 ? 4.622 -6.132 -20.575 1.00 75.50 107 GLU A O 1
ATOM 869 N N . ALA A 1 108 ? 5.650 -7.836 -21.622 1.00 75.38 108 ALA A N 1
ATOM 870 C CA . ALA A 1 108 ? 6.963 -7.492 -21.096 1.00 75.38 108 ALA A CA 1
ATOM 871 C C . ALA A 1 108 ? 7.315 -6.062 -21.544 1.00 75.38 108 ALA A C 1
ATOM 873 O O . ALA A 1 108 ? 7.126 -5.761 -22.729 1.00 75.38 108 ALA A O 1
ATOM 874 N N . PRO A 1 109 ? 7.825 -5.194 -20.646 1.00 77.00 109 PRO A N 1
ATOM 875 C CA . PRO A 1 109 ? 8.181 -3.833 -21.020 1.00 77.00 109 PRO A CA 1
ATOM 876 C C . PRO A 1 109 ? 9.146 -3.872 -22.210 1.00 77.00 109 PRO A C 1
ATOM 878 O O . PRO A 1 109 ? 9.994 -4.765 -22.313 1.00 77.00 109 PRO A O 1
ATOM 881 N N . LYS A 1 110 ? 8.977 -2.937 -23.145 1.00 79.00 110 LYS A N 1
ATOM 882 C CA . LYS A 1 110 ? 9.812 -2.786 -24.343 1.00 79.00 110 LYS A CA 1
ATOM 883 C C . LYS A 1 110 ? 10.339 -1.362 -24.364 1.00 79.00 110 LYS A C 1
ATOM 885 O O . LYS A 1 110 ? 9.589 -0.426 -24.092 1.00 79.00 110 LYS A O 1
ATOM 890 N N . LYS A 1 111 ? 11.610 -1.194 -24.709 1.00 74.06 111 LYS A N 1
ATOM 891 C CA . LYS A 1 111 ? 12.196 0.125 -24.961 1.00 74.06 111 LYS A CA 1
ATOM 892 C C . LYS A 1 111 ? 12.596 0.186 -26.428 1.00 74.06 111 LYS A C 1
ATOM 894 O O . LYS A 1 111 ? 13.340 -0.675 -26.883 1.00 74.06 111 LYS A O 1
ATOM 899 N N . ASP A 1 112 ? 12.080 1.173 -27.157 1.00 73.44 112 ASP A N 1
ATOM 900 C CA . ASP A 1 112 ? 12.408 1.422 -28.569 1.00 73.44 112 ASP A CA 1
ATOM 901 C C . ASP A 1 112 ? 12.268 0.167 -29.463 1.00 73.44 112 ASP A C 1
ATOM 903 O O . ASP A 1 112 ? 13.080 -0.096 -30.344 1.00 73.44 112 ASP A O 1
ATOM 907 N N . GLY A 1 113 ? 11.249 -0.662 -29.196 1.00 74.31 113 GLY A N 1
ATOM 908 C CA . GLY A 1 113 ? 10.994 -1.917 -29.920 1.00 74.31 113 GLY A CA 1
ATOM 909 C C . GLY A 1 113 ? 11.854 -3.113 -29.488 1.00 74.31 113 GLY A C 1
ATOM 910 O O . GLY A 1 113 ? 11.570 -4.241 -29.891 1.00 74.31 113 GLY A O 1
ATOM 911 N N . VAL A 1 114 ? 12.848 -2.913 -28.617 1.00 76.81 114 VAL A N 1
ATOM 912 C CA . VAL A 1 114 ? 13.662 -3.988 -28.040 1.00 76.81 114 VAL A CA 1
ATOM 913 C C . VAL A 1 114 ? 12.975 -4.530 -26.787 1.00 76.81 114 VAL A C 1
ATOM 915 O O . VAL A 1 114 ? 12.731 -3.808 -25.816 1.00 76.81 114 VAL A O 1
ATOM 918 N N . ALA A 1 115 ? 12.646 -5.821 -26.814 1.00 80.25 115 ALA A N 1
ATOM 919 C CA . ALA A 1 115 ? 12.063 -6.509 -25.670 1.00 80.25 115 ALA A CA 1
ATOM 920 C C . ALA A 1 115 ? 13.093 -6.684 -24.550 1.00 80.25 115 ALA A C 1
ATOM 922 O O . ALA A 1 115 ? 14.249 -7.033 -24.804 1.00 80.25 115 ALA A O 1
ATOM 923 N N . TYR A 1 116 ? 12.664 -6.478 -23.302 1.00 83.44 116 TYR A N 1
ATOM 924 C CA . TYR A 1 116 ? 13.531 -6.730 -22.158 1.00 83.44 116 TYR A CA 1
ATOM 925 C C . TYR A 1 116 ? 13.905 -8.215 -22.078 1.00 83.44 116 TYR A C 1
ATOM 927 O O . TYR A 1 116 ? 13.077 -9.093 -22.345 1.00 83.44 116 TYR A O 1
ATOM 935 N N . PRO A 1 117 ? 15.148 -8.526 -21.679 1.00 88.25 117 PRO A N 1
ATOM 936 C CA . PRO A 1 117 ? 15.564 -9.905 -21.505 1.00 88.25 117 PRO A CA 1
ATOM 937 C C . PRO A 1 117 ? 14.758 -10.569 -20.382 1.00 88.25 117 PRO A C 1
ATOM 939 O O . PRO A 1 117 ? 14.350 -9.923 -19.415 1.00 88.25 117 PRO A O 1
ATOM 942 N N . ARG A 1 118 ? 14.579 -11.893 -20.471 1.00 87.19 118 ARG A N 1
ATOM 943 C CA . ARG A 1 118 ? 13.772 -12.666 -19.505 1.00 87.19 118 ARG A CA 1
ATOM 944 C C . ARG A 1 118 ? 14.221 -12.467 -18.054 1.00 87.19 118 ARG A C 1
ATOM 946 O O . ARG A 1 118 ? 13.377 -12.389 -17.169 1.00 87.19 118 ARG A O 1
ATOM 953 N N . TRP A 1 119 ? 15.526 -12.329 -17.808 1.00 88.81 119 TRP A N 1
ATOM 954 C CA . TRP A 1 119 ? 16.051 -12.061 -16.465 1.00 88.81 119 TRP A CA 1
ATOM 955 C C . TRP A 1 119 ? 15.582 -10.707 -15.907 1.00 88.81 119 TRP A C 1
ATOM 957 O O . TRP A 1 119 ? 15.342 -10.601 -14.709 1.00 88.81 119 TRP A O 1
ATOM 967 N N . GLY A 1 120 ? 15.389 -9.696 -16.762 1.00 86.94 120 GLY A N 1
ATOM 968 C CA . GLY A 1 120 ? 14.895 -8.376 -16.362 1.00 86.94 120 GLY A CA 1
ATOM 969 C C . GLY A 1 120 ? 13.424 -8.414 -15.952 1.00 86.94 120 GLY A C 1
ATOM 970 O O . GLY A 1 120 ? 13.041 -7.796 -14.964 1.00 86.94 120 GLY A O 1
ATOM 971 N N . VAL A 1 121 ? 12.615 -9.219 -16.647 1.00 88.31 121 VAL A N 1
ATOM 972 C CA . VAL A 1 121 ? 11.211 -9.466 -16.276 1.00 88.31 121 VAL A CA 1
ATOM 973 C C . VAL A 1 121 ? 11.119 -10.188 -14.928 1.00 88.31 121 VAL A C 1
ATOM 975 O O . VAL A 1 121 ? 10.341 -9.783 -14.068 1.00 88.31 121 VAL A O 1
ATOM 978 N N . VAL A 1 122 ? 11.947 -11.217 -14.709 1.00 91.31 122 VAL A N 1
ATOM 979 C CA . VAL A 1 122 ? 12.022 -11.925 -13.416 1.00 91.31 122 VAL A CA 1
ATOM 980 C C . VAL A 1 122 ? 12.425 -10.970 -12.291 1.00 91.31 122 VAL A C 1
ATOM 982 O O . VAL A 1 122 ? 11.823 -11.002 -11.218 1.00 91.31 122 VAL A O 1
ATOM 985 N N . LEU A 1 123 ? 13.396 -10.086 -12.543 1.00 92.44 123 LEU A N 1
ATOM 986 C CA . LEU A 1 123 ? 13.805 -9.057 -11.588 1.00 92.44 123 LEU A CA 1
ATOM 987 C C . LEU A 1 123 ? 12.643 -8.108 -11.259 1.00 92.44 123 LEU A C 1
ATOM 989 O O . LEU A 1 123 ? 12.408 -7.834 -10.086 1.00 92.44 123 LEU A O 1
ATOM 993 N N . GLY A 1 124 ? 11.869 -7.678 -12.258 1.00 90.81 124 GLY A N 1
ATOM 994 C CA . GLY A 1 124 ? 10.678 -6.848 -12.061 1.00 90.81 124 GLY A CA 1
ATOM 995 C C . GLY A 1 124 ? 9.629 -7.495 -11.151 1.00 90.81 124 GLY A C 1
ATOM 996 O O . GLY A 1 124 ? 9.177 -6.877 -10.188 1.00 90.81 124 GLY A O 1
ATOM 997 N N . PHE A 1 125 ? 9.293 -8.769 -11.374 1.00 90.62 125 PHE A N 1
ATOM 998 C CA . PHE A 1 125 ? 8.377 -9.495 -10.484 1.00 90.62 125 PHE A CA 1
ATOM 999 C C . PHE A 1 125 ? 8.941 -9.685 -9.073 1.00 90.62 125 PHE A C 1
ATOM 1001 O O . PHE A 1 125 ? 8.199 -9.574 -8.097 1.00 90.62 125 PHE A O 1
ATOM 1008 N N . LEU A 1 126 ? 10.249 -9.922 -8.944 1.00 94.19 126 LEU A N 1
ATOM 1009 C CA . LEU A 1 126 ? 10.904 -10.013 -7.641 1.00 94.19 126 LEU A CA 1
ATOM 1010 C C . LEU A 1 126 ? 10.794 -8.692 -6.865 1.00 94.19 126 LEU A C 1
ATOM 1012 O O . LEU A 1 126 ? 10.553 -8.724 -5.659 1.00 94.19 126 LEU A O 1
ATOM 1016 N N . MET A 1 127 ? 10.887 -7.544 -7.545 1.00 92.56 127 MET A N 1
ATOM 1017 C CA . MET A 1 127 ? 10.647 -6.234 -6.927 1.00 92.56 127 MET A CA 1
ATOM 1018 C C . MET A 1 127 ? 9.208 -6.096 -6.419 1.00 92.56 127 MET A C 1
ATOM 1020 O O . MET A 1 127 ? 9.006 -5.681 -5.279 1.00 92.56 127 MET A O 1
ATOM 1024 N N . VAL A 1 128 ? 8.212 -6.498 -7.218 1.00 93.44 128 VAL A N 1
ATOM 1025 C CA . VAL A 1 128 ? 6.795 -6.475 -6.807 1.00 93.44 128 VAL A CA 1
ATOM 1026 C C . VAL A 1 128 ? 6.575 -7.329 -5.558 1.00 93.44 128 VAL A C 1
ATOM 1028 O O . VAL A 1 128 ? 5.996 -6.862 -4.577 1.00 93.44 128 VAL A O 1
ATOM 1031 N N . VAL A 1 129 ? 7.082 -8.565 -5.561 1.00 93.88 129 VAL A N 1
ATOM 1032 C CA . VAL A 1 129 ? 6.978 -9.472 -4.409 1.00 93.88 129 VAL A CA 1
ATOM 1033 C C . VAL A 1 129 ? 7.669 -8.876 -3.186 1.00 93.88 129 VAL A C 1
ATOM 1035 O O . VAL A 1 129 ? 7.107 -8.921 -2.095 1.00 93.88 129 VAL A O 1
ATOM 1038 N N . PHE A 1 130 ? 8.848 -8.275 -3.351 1.00 94.62 130 PHE A N 1
ATOM 1039 C CA . PHE A 1 130 ? 9.576 -7.638 -2.256 1.00 94.62 130 PHE A CA 1
ATOM 1040 C C . PHE A 1 130 ? 8.810 -6.464 -1.629 1.00 94.62 130 PHE A C 1
ATOM 1042 O O . PHE A 1 130 ? 8.828 -6.305 -0.410 1.00 94.62 130 PHE A O 1
ATOM 1049 N N . CYS A 1 131 ? 8.097 -5.662 -2.419 1.00 92.56 131 CYS A N 1
ATOM 1050 C CA . CYS A 1 131 ? 7.235 -4.609 -1.878 1.00 92.56 131 CYS A CA 1
ATOM 1051 C C . CYS A 1 131 ? 6.047 -5.196 -1.100 1.00 92.56 131 CYS A C 1
ATOM 1053 O O . CYS A 1 131 ? 5.742 -4.750 0.007 1.00 92.56 131 CYS A O 1
ATOM 1055 N N . LEU A 1 132 ? 5.398 -6.224 -1.652 1.00 93.31 132 LEU A N 1
ATOM 1056 C CA . LEU A 1 132 ? 4.170 -6.784 -1.086 1.00 93.31 132 LEU A CA 1
ATOM 1057 C C . LEU A 1 132 ? 4.411 -7.710 0.112 1.00 93.31 132 LEU A C 1
ATOM 1059 O O . LEU A 1 132 ? 3.531 -7.811 0.962 1.00 93.31 132 LEU A O 1
ATOM 1063 N N . ILE A 1 133 ? 5.578 -8.357 0.227 1.00 94.19 133 ILE A N 1
ATOM 1064 C CA 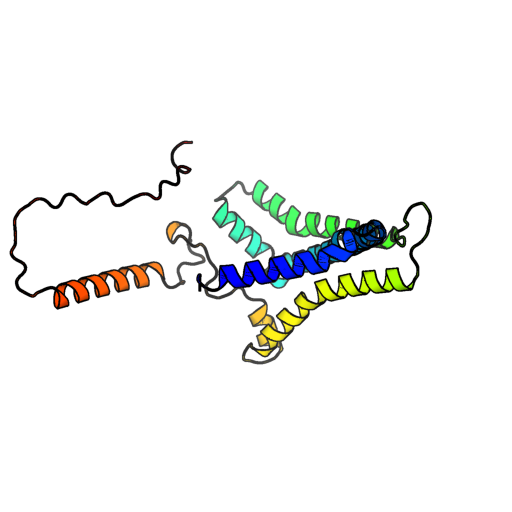. ILE A 1 133 ? 5.881 -9.327 1.299 1.00 94.19 133 ILE A CA 1
ATOM 1065 C C . ILE A 1 133 ? 5.899 -8.695 2.698 1.00 94.19 133 ILE A C 1
ATOM 1067 O O . ILE A 1 133 ? 5.652 -9.377 3.694 1.00 94.19 133 ILE A O 1
ATOM 1071 N N . TRP A 1 134 ? 6.121 -7.384 2.799 1.00 91.69 134 TRP A N 1
ATOM 1072 C CA . TRP A 1 134 ? 6.077 -6.680 4.080 1.00 91.69 134 TRP A CA 1
ATOM 1073 C C . TRP A 1 134 ? 4.686 -6.699 4.721 1.00 91.69 134 TRP A C 1
ATOM 1075 O O . TRP A 1 134 ? 4.590 -6.767 5.947 1.00 91.69 134 TRP A O 1
ATOM 1085 N N . ILE A 1 135 ? 3.616 -6.721 3.919 1.00 90.94 135 ILE A N 1
ATOM 1086 C CA . ILE A 1 135 ? 2.231 -6.794 4.407 1.00 90.94 135 ILE A CA 1
ATOM 1087 C C . ILE A 1 135 ? 1.992 -8.098 5.205 1.00 90.94 135 ILE A C 1
ATOM 1089 O O . ILE A 1 135 ? 1.650 -8.010 6.390 1.00 90.94 135 ILE A O 1
ATOM 1093 N N . PRO A 1 136 ? 2.213 -9.311 4.649 1.00 89.12 136 PRO A N 1
ATOM 1094 C CA . PRO A 1 136 ? 2.041 -10.556 5.390 1.00 89.12 136 PRO A CA 1
ATOM 1095 C C . PRO A 1 136 ? 3.094 -10.761 6.484 1.00 89.12 136 PRO A C 1
ATOM 1097 O O . PRO A 1 136 ? 2.753 -11.332 7.518 1.00 89.12 136 PRO A O 1
ATOM 1100 N N . ILE A 1 137 ? 4.338 -10.284 6.322 1.00 91.50 137 ILE A N 1
ATOM 1101 C CA . ILE A 1 137 ? 5.349 -10.357 7.396 1.00 91.50 137 ILE A CA 1
ATOM 1102 C C . ILE A 1 137 ? 4.850 -9.611 8.634 1.00 91.50 137 ILE A C 1
ATOM 1104 O O . ILE A 1 137 ? 4.841 -10.167 9.735 1.00 91.50 137 ILE A O 1
ATOM 1108 N N . MET A 1 138 ? 4.386 -8.371 8.464 1.00 88.12 138 MET A N 1
ATOM 1109 C CA . MET A 1 138 ? 3.878 -7.570 9.576 1.00 88.12 138 MET A CA 1
ATOM 1110 C C . MET A 1 138 ? 2.617 -8.184 10.186 1.00 88.12 138 MET A C 1
ATOM 1112 O O . MET A 1 138 ? 2.495 -8.223 11.414 1.00 88.12 138 MET A O 1
ATOM 1116 N N . ALA A 1 139 ? 1.718 -8.727 9.359 1.00 86.50 139 ALA A N 1
ATOM 1117 C CA . ALA A 1 139 ? 0.562 -9.476 9.843 1.00 86.50 139 ALA A CA 1
ATOM 1118 C C . ALA A 1 139 ? 0.988 -10.691 10.692 1.00 86.50 139 ALA A C 1
ATOM 1120 O O . ALA A 1 139 ? 0.497 -10.866 11.807 1.00 86.50 139 ALA A O 1
ATOM 1121 N N . GLY A 1 140 ? 1.959 -11.482 10.224 1.00 86.31 140 GLY A N 1
ATOM 1122 C CA . GLY A 1 140 ? 2.495 -12.645 10.935 1.00 86.31 140 GLY A CA 1
ATOM 1123 C C . GLY A 1 140 ? 3.150 -12.284 12.269 1.00 86.31 140 GLY A C 1
ATOM 1124 O O . GLY A 1 140 ? 2.830 -12.886 13.294 1.00 86.31 140 GLY A O 1
ATOM 1125 N N . VAL A 1 141 ? 4.000 -11.252 12.295 1.00 88.12 141 VAL A N 1
ATOM 1126 C CA . VAL A 1 141 ? 4.635 -10.762 13.533 1.00 88.12 141 VAL A CA 1
ATOM 1127 C C . VAL A 1 141 ? 3.579 -10.341 14.559 1.00 88.12 141 VAL A C 1
ATOM 1129 O O . VAL A 1 141 ? 3.684 -10.700 15.734 1.00 88.12 141 VAL A O 1
ATOM 1132 N N . LYS A 1 142 ? 2.530 -9.628 14.128 1.00 84.44 142 LYS A N 1
ATOM 1133 C CA . LYS A 1 142 ? 1.434 -9.212 15.016 1.00 84.44 142 LYS A CA 1
ATOM 1134 C C . LYS A 1 142 ? 0.630 -10.396 15.548 1.00 84.44 142 LYS A C 1
ATOM 1136 O O . LYS A 1 142 ? 0.312 -10.410 16.737 1.00 84.44 142 LYS A O 1
ATOM 1141 N N . ILE A 1 143 ? 0.372 -11.407 14.720 1.00 84.56 143 ILE A N 1
ATOM 1142 C CA . ILE A 1 143 ? -0.314 -12.636 15.144 1.00 84.56 143 ILE A CA 1
ATOM 1143 C C . ILE A 1 143 ? 0.532 -13.411 16.165 1.00 84.56 143 ILE A C 1
ATOM 1145 O O . ILE A 1 143 ? -0.010 -13.909 17.149 1.00 84.56 143 ILE A O 1
ATOM 1149 N N . ILE A 1 144 ? 1.854 -13.493 15.988 1.00 84.00 144 ILE A N 1
ATOM 1150 C CA . ILE A 1 144 ? 2.742 -14.207 16.923 1.00 84.00 144 ILE A CA 1
ATOM 1151 C C . ILE A 1 144 ? 2.812 -13.494 18.280 1.00 84.00 144 ILE A C 1
ATOM 1153 O O . ILE A 1 144 ? 2.785 -14.159 19.317 1.00 84.00 144 ILE A O 1
ATOM 1157 N N . GLN A 1 145 ? 2.858 -12.158 18.284 1.00 81.12 145 GLN A N 1
ATOM 1158 C CA . GLN A 1 145 ? 2.886 -11.349 19.509 1.00 81.12 145 GLN A CA 1
ATOM 1159 C C . GLN A 1 145 ? 1.549 -11.349 20.270 1.00 81.12 145 GLN A C 1
ATOM 1161 O O . GLN A 1 145 ? 1.528 -11.079 21.473 1.00 81.12 145 GLN A O 1
ATOM 1166 N N . ALA A 1 146 ? 0.434 -11.656 19.600 1.00 79.81 146 ALA A N 1
ATOM 1167 C CA . ALA A 1 146 ? -0.870 -11.753 20.240 1.00 79.81 146 ALA A CA 1
ATOM 1168 C C . ALA A 1 146 ? -0.947 -12.982 21.165 1.00 79.81 146 ALA A C 1
ATOM 1170 O O . ALA A 1 146 ? -0.558 -14.096 20.810 1.00 79.81 146 ALA A O 1
ATOM 1171 N N . LYS A 1 147 ? -1.479 -12.786 22.374 1.00 71.25 147 LYS A N 1
ATOM 1172 C CA . LYS A 1 147 ? -1.676 -13.850 23.369 1.00 71.25 147 LYS A CA 1
ATOM 1173 C C . LYS A 1 147 ? -2.978 -14.608 23.068 1.00 71.25 147 LYS A C 1
ATOM 1175 O O . LYS A 1 147 ? -3.993 -13.978 22.797 1.00 71.25 147 LYS A O 1
ATOM 1180 N N . GLY A 1 148 ? -2.967 -15.944 23.136 1.00 70.81 148 GLY A N 1
ATOM 1181 C CA . GLY A 1 148 ? -4.178 -16.781 23.015 1.00 70.81 148 GLY A CA 1
ATOM 1182 C C . GLY A 1 148 ? -4.064 -17.954 22.035 1.00 70.81 148 GLY A C 1
ATOM 1183 O O . GLY A 1 148 ? -2.958 -18.339 21.650 1.00 70.81 148 GLY A O 1
ATOM 1184 N N . ASN A 1 149 ? -5.206 -18.521 21.632 1.00 79.56 149 ASN A N 1
ATOM 1185 C CA . ASN A 1 149 ? -5.314 -19.556 20.591 1.00 79.56 149 ASN A CA 1
ATOM 1186 C C . ASN A 1 149 ? -5.237 -18.931 19.178 1.00 79.56 149 ASN A C 1
ATOM 1188 O O . ASN A 1 149 ? -5.632 -17.781 19.011 1.00 79.56 149 ASN A O 1
ATOM 1192 N N . ILE A 1 150 ? -4.772 -19.654 18.153 1.00 74.75 150 ILE A N 1
ATOM 1193 C CA . ILE A 1 150 ? -4.475 -19.122 16.800 1.00 74.75 150 ILE A CA 1
ATOM 1194 C C . ILE A 1 150 ? -5.670 -18.355 16.206 1.00 74.75 150 ILE A C 1
ATOM 1196 O O . ILE A 1 150 ? -5.512 -17.242 15.710 1.00 74.75 150 ILE A O 1
ATOM 1200 N N . PHE A 1 151 ? -6.885 -18.894 16.342 1.00 72.88 151 PHE A N 1
ATOM 1201 C CA . PHE A 1 151 ? -8.104 -18.247 15.846 1.00 72.88 151 PHE A CA 1
ATOM 1202 C C . PHE A 1 151 ? -8.467 -16.979 16.631 1.00 72.88 151 PHE A C 1
ATOM 1204 O O . PHE A 1 151 ? -8.858 -15.969 16.050 1.00 72.88 151 PHE A O 1
ATOM 1211 N N . GLN A 1 152 ? -8.275 -16.997 17.954 1.00 75.12 152 GLN A N 1
ATOM 1212 C CA . GLN A 1 152 ? -8.465 -15.811 18.789 1.00 75.12 152 GLN A CA 1
ATOM 1213 C C . GLN A 1 152 ? -7.417 -14.742 18.473 1.00 75.12 152 GLN A C 1
ATOM 1215 O O . GLN A 1 152 ? -7.761 -13.566 18.445 1.00 75.12 152 GLN A O 1
ATOM 1220 N N . ARG A 1 153 ? -6.166 -15.125 18.188 1.00 77.44 153 ARG A N 1
ATOM 1221 C CA . ARG A 1 153 ? -5.092 -14.196 17.804 1.00 77.44 153 ARG A CA 1
ATOM 1222 C C . ARG A 1 153 ? -5.415 -13.485 16.499 1.00 77.44 153 ARG A C 1
ATOM 1224 O O . ARG A 1 153 ? -5.376 -12.262 16.466 1.00 77.44 153 ARG A O 1
ATOM 1231 N N . ILE A 1 154 ? -5.811 -14.234 15.469 1.00 76.88 154 ILE A N 1
ATOM 1232 C CA . ILE A 1 154 ? -6.230 -13.666 14.181 1.00 76.88 154 ILE A CA 1
ATOM 1233 C C . ILE A 1 154 ? -7.428 -12.733 14.390 1.00 76.88 154 ILE A C 1
ATOM 1235 O O . ILE A 1 154 ? -7.372 -11.569 14.002 1.00 76.88 154 ILE A O 1
ATOM 1239 N N . ALA A 1 155 ? -8.465 -13.190 15.098 1.00 77.44 155 ALA A N 1
ATOM 1240 C CA . ALA A 1 155 ? -9.637 -12.367 15.388 1.00 77.44 155 ALA A CA 1
AT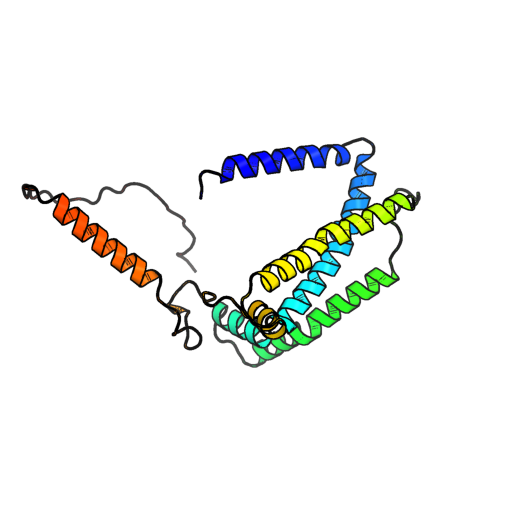OM 1241 C C . ALA A 1 155 ? -9.301 -11.104 16.203 1.00 77.44 155 ALA A C 1
ATOM 1243 O O . ALA A 1 155 ? -9.939 -10.072 16.014 1.00 77.44 155 ALA A O 1
ATOM 1244 N N . SER A 1 156 ? -8.304 -11.166 17.089 1.00 74.12 156 SER A N 1
ATOM 1245 C CA . SER A 1 156 ? -7.852 -10.023 17.892 1.00 74.12 156 SER A CA 1
ATOM 1246 C C . SER A 1 156 ? -7.042 -9.032 17.059 1.00 74.12 156 SER A C 1
ATOM 1248 O O . SER A 1 156 ? -7.232 -7.831 17.201 1.00 74.12 156 SER A O 1
ATOM 1250 N N . CYS A 1 157 ? -6.191 -9.509 16.147 1.00 75.12 157 CYS A N 1
ATOM 1251 C CA . CYS A 1 157 ? -5.442 -8.660 15.217 1.00 75.12 157 CYS A CA 1
ATOM 1252 C C . CYS A 1 157 ? -6.344 -7.971 14.182 1.00 75.12 157 CYS A C 1
ATOM 1254 O O . CYS A 1 157 ? -6.014 -6.886 13.715 1.00 75.12 157 CYS A O 1
ATOM 1256 N N . CYS A 1 158 ? -7.481 -8.580 13.838 1.00 76.62 158 CYS A N 1
ATOM 1257 C CA . CYS A 1 158 ? -8.488 -7.995 12.952 1.00 76.62 158 CYS A CA 1
ATOM 1258 C C . CYS A 1 158 ? -9.417 -6.989 13.657 1.00 76.62 158 CYS A C 1
ATOM 1260 O O . CYS A 1 158 ? -10.295 -6.413 13.013 1.00 76.62 158 CYS A O 1
ATOM 1262 N N . ARG A 1 159 ? -9.265 -6.777 14.972 1.00 76.38 159 ARG A N 1
ATOM 1263 C CA . ARG A 1 159 ? -9.997 -5.737 15.703 1.00 76.38 159 ARG A CA 1
ATOM 1264 C C . ARG A 1 159 ? -9.197 -4.432 15.705 1.00 76.38 159 ARG A C 1
ATOM 1266 O O . ARG A 1 159 ? -7.974 -4.471 15.827 1.00 76.38 159 ARG A O 1
ATOM 1273 N N . PRO A 1 160 ? -9.872 -3.276 15.595 1.00 75.81 160 PRO A N 1
ATOM 1274 C CA . PRO A 1 160 ? -9.216 -1.994 15.804 1.00 75.81 160 PRO A CA 1
ATOM 1275 C C . PRO A 1 160 ? -8.623 -1.919 17.214 1.00 75.81 160 PRO A C 1
ATOM 1277 O O . PRO A 1 160 ? -9.139 -2.528 18.151 1.00 75.81 160 PRO A O 1
ATOM 1280 N N . THR A 1 161 ? -7.542 -1.156 17.354 1.00 74.38 161 THR A N 1
ATOM 1281 C CA . THR A 1 161 ? -6.889 -0.895 18.640 1.00 74.38 161 THR A CA 1
ATOM 1282 C C . THR A 1 161 ? -7.881 -0.301 19.644 1.00 74.38 161 THR A C 1
ATOM 1284 O O . THR A 1 161 ? -8.696 0.537 19.273 1.00 74.38 161 THR A O 1
ATOM 1287 N N . GLU A 1 162 ? -7.780 -0.672 20.924 1.00 70.44 162 GLU A N 1
ATOM 1288 C CA . GLU A 1 162 ? -8.681 -0.180 21.986 1.00 70.44 162 GLU A CA 1
ATOM 1289 C C . GLU A 1 162 ? -8.657 1.349 22.154 1.00 70.44 162 GLU A C 1
ATOM 1291 O O . GLU A 1 162 ? -9.663 1.948 22.517 1.00 70.44 162 GLU A O 1
ATOM 1296 N N . ASN A 1 163 ? -7.532 1.990 21.825 1.00 69.12 163 ASN A N 1
ATOM 1297 C CA . ASN A 1 163 ? -7.367 3.445 21.892 1.00 69.12 163 ASN A CA 1
ATOM 1298 C C . ASN A 1 163 ? -7.790 4.163 20.595 1.00 69.12 163 ASN A C 1
ATOM 1300 O O . ASN A 1 163 ? -7.497 5.346 20.425 1.00 69.12 163 ASN A O 1
ATOM 1304 N N . TRP A 1 164 ? -8.396 3.462 19.631 1.00 72.19 164 TRP A N 1
ATOM 1305 C CA . TRP A 1 164 ? -8.803 4.081 18.372 1.00 72.19 164 TRP A CA 1
ATOM 1306 C C . TRP A 1 164 ? -10.115 4.857 18.527 1.00 72.19 164 TRP A C 1
ATOM 1308 O O . TRP A 1 164 ? -11.155 4.277 18.832 1.00 72.19 164 TRP A O 1
ATOM 1318 N N . GLY A 1 165 ? -10.073 6.165 18.262 1.00 74.31 165 GLY A N 1
ATOM 1319 C CA . GLY A 1 165 ? -11.245 7.032 18.221 1.00 74.31 165 GLY A CA 1
ATOM 1320 C C . GLY A 1 165 ? -10.903 8.496 17.917 1.00 74.31 165 GLY A C 1
ATOM 1321 O O . GLY A 1 165 ? -9.737 8.834 17.708 1.00 74.31 165 GLY A O 1
ATOM 1322 N N . PRO A 1 166 ? -11.913 9.381 17.867 1.00 72.31 166 PRO A N 1
ATOM 1323 C CA . PRO A 1 166 ? -11.718 10.796 17.566 1.00 72.31 166 PRO A CA 1
ATOM 1324 C C . PRO A 1 166 ? -10.869 11.483 18.643 1.00 72.31 166 PRO A C 1
ATOM 1326 O O . PRO A 1 166 ? -11.116 11.316 19.840 1.00 72.31 166 PRO A O 1
ATOM 1329 N N . ALA A 1 167 ? -9.905 12.299 18.200 1.00 69.12 167 ALA A N 1
ATOM 1330 C CA . ALA A 1 167 ? -8.985 13.011 19.088 1.00 69.12 167 ALA A CA 1
ATOM 1331 C C . ALA A 1 167 ? -9.722 13.961 20.046 1.00 69.12 167 ALA A C 1
ATOM 1333 O O . ALA A 1 167 ? -9.406 14.026 21.227 1.00 69.12 167 ALA A O 1
ATOM 1334 N N . LEU A 1 168 ? -10.751 14.662 19.556 1.00 67.31 168 LEU A N 1
ATOM 1335 C CA . LEU A 1 168 ? -11.541 15.590 20.363 1.00 67.31 168 LEU A CA 1
ATOM 1336 C C . LEU A 1 168 ? -12.700 14.881 21.067 1.00 67.31 168 LEU A C 1
ATOM 1338 O O . LEU A 1 168 ? -13.550 14.259 20.423 1.00 67.31 168 LEU A O 1
ATOM 1342 N N . ARG A 1 169 ? -12.817 15.091 22.385 1.00 65.88 169 ARG A N 1
ATOM 1343 C CA . ARG A 1 169 ? -13.912 14.547 23.211 1.00 65.88 169 ARG A CA 1
ATOM 1344 C C . ARG A 1 169 ? -15.302 14.957 22.716 1.00 65.88 169 ARG A C 1
ATOM 1346 O O . ARG A 1 169 ? -16.233 14.171 22.818 1.00 65.88 169 ARG A O 1
ATOM 1353 N N . LYS A 1 170 ? -15.450 16.153 22.136 1.00 68.38 170 LYS A N 1
ATOM 1354 C CA . LYS A 1 170 ? -16.731 16.634 21.581 1.00 68.38 170 LYS A CA 1
ATOM 1355 C C . LYS A 1 170 ? -17.278 15.718 20.479 1.00 68.38 170 LYS A C 1
ATOM 1357 O O . LYS A 1 170 ? -18.488 15.561 20.362 1.00 68.38 170 LYS A O 1
ATOM 1362 N N . ASN A 1 171 ? -16.388 15.090 19.711 1.00 72.19 171 ASN A N 1
ATOM 1363 C CA . ASN A 1 171 ? -16.749 14.223 18.588 1.00 72.19 171 ASN A CA 1
ATOM 1364 C C . ASN A 1 171 ? -16.856 12.748 19.016 1.00 72.19 171 ASN A C 1
ATOM 1366 O O . ASN A 1 171 ? -17.226 11.883 18.224 1.00 72.19 171 ASN A O 1
ATOM 1370 N N . ARG A 1 172 ? -16.560 12.457 20.289 1.00 71.75 172 ARG A N 1
ATOM 1371 C CA . ARG A 1 172 ? -16.686 11.151 20.929 1.00 71.75 172 ARG A CA 1
ATOM 1372 C C . ARG A 1 172 ? -18.166 10.930 21.274 1.00 71.75 172 ARG A C 1
ATOM 1374 O O . ARG A 1 172 ? -18.580 11.092 22.415 1.00 71.75 172 ARG A O 1
ATOM 1381 N N . GLY A 1 173 ? -18.989 10.651 20.259 1.00 72.06 173 GLY A N 1
ATOM 1382 C CA . GLY A 1 173 ? -20.410 10.313 20.442 1.00 72.06 173 GLY A CA 1
ATOM 1383 C C . GLY A 1 173 ? -20.618 9.058 21.310 1.00 72.06 173 GLY A C 1
ATOM 1384 O O . GLY A 1 173 ? -19.663 8.507 21.856 1.00 72.06 173 GLY A O 1
ATOM 1385 N N . GLU A 1 174 ? -21.852 8.546 21.403 1.00 71.19 174 GLU A N 1
ATOM 1386 C CA . GLU A 1 174 ? -22.209 7.393 22.267 1.00 71.19 174 GLU A CA 1
ATOM 1387 C C . GLU A 1 174 ? -21.298 6.167 22.085 1.00 71.19 174 GLU A C 1
ATOM 1389 O O . GLU A 1 174 ? -20.926 5.498 23.047 1.00 71.19 174 GLU A O 1
ATOM 1394 N N . ARG A 1 175 ? -20.835 5.937 20.853 1.00 70.19 175 ARG A N 1
ATOM 1395 C CA . ARG A 1 175 ? -19.951 4.829 20.467 1.00 70.19 175 ARG A CA 1
ATOM 1396 C C . ARG A 1 175 ? -18.630 4.761 21.246 1.00 70.19 175 ARG A C 1
ATOM 1398 O O . ARG A 1 175 ? -18.113 3.669 21.459 1.00 70.19 175 ARG A O 1
ATOM 1405 N N . TYR A 1 176 ? -18.079 5.902 21.656 1.00 71.88 176 TYR A N 1
ATOM 1406 C CA . TYR A 1 176 ? -16.730 5.995 22.226 1.00 71.88 176 TYR A CA 1
ATOM 1407 C C . TYR A 1 176 ? -16.714 6.543 23.663 1.00 71.88 176 TYR A C 1
ATOM 1409 O O . TYR A 1 176 ? -15.647 6.837 24.191 1.00 71.88 176 TYR A O 1
ATOM 1417 N N . GLN A 1 177 ? -17.866 6.660 24.332 1.00 67.81 177 GLN A N 1
ATOM 1418 C CA . GLN A 1 177 ? -17.960 7.220 25.694 1.00 67.81 177 GLN A CA 1
ATOM 1419 C C . GLN A 1 177 ? -17.135 6.462 26.748 1.00 67.81 177 GLN A C 1
ATOM 1421 O O . GLN A 1 177 ? -16.744 7.038 27.757 1.00 67.81 177 GLN A O 1
ATOM 1426 N N . HIS A 1 178 ? -16.854 5.182 26.510 1.00 67.50 178 HIS A N 1
ATOM 1427 C CA . HIS A 1 178 ? -16.105 4.311 27.416 1.00 67.50 178 HIS A CA 1
ATOM 1428 C C . HIS A 1 178 ? -14.573 4.486 27.343 1.00 67.50 178 HIS A C 1
ATOM 1430 O O . HIS A 1 178 ? -13.858 3.863 28.127 1.00 67.50 178 HIS A O 1
ATOM 1436 N N . MET A 1 179 ? -14.046 5.306 26.423 1.00 65.94 179 MET A N 1
ATOM 1437 C CA . MET A 1 179 ? -12.605 5.581 26.351 1.00 65.94 179 MET A CA 1
ATOM 1438 C C . MET A 1 179 ? -12.160 6.482 27.510 1.00 65.94 179 MET A C 1
ATOM 1440 O O . MET A 1 179 ? -12.758 7.530 27.753 1.00 65.94 179 MET A O 1
ATOM 1444 N N . LYS A 1 180 ? -11.080 6.093 28.203 1.00 63.12 180 LYS A N 1
ATOM 1445 C CA . LYS A 1 180 ? -10.473 6.900 29.273 1.00 63.12 180 LYS A CA 1
ATOM 1446 C C . LYS A 1 180 ? -9.972 8.236 28.713 1.00 63.12 180 LYS A C 1
ATOM 1448 O O . LYS A 1 180 ? -9.362 8.293 27.650 1.00 63.12 180 LYS A O 1
ATOM 1453 N N . ASP A 1 181 ? -10.239 9.316 29.440 1.00 65.25 181 ASP A N 1
ATOM 1454 C CA . ASP A 1 181 ? -9.856 10.670 29.042 1.00 65.25 181 ASP A CA 1
ATOM 1455 C C . ASP A 1 181 ? -8.360 10.908 29.300 1.00 65.25 181 ASP A C 1
ATOM 1457 O O . ASP A 1 181 ? -7.964 11.198 30.431 1.00 65.25 181 ASP A O 1
ATOM 1461 N N . GLU A 1 182 ? -7.531 10.823 28.257 1.00 63.66 182 GLU A N 1
ATOM 1462 C CA . GLU A 1 182 ? -6.118 11.226 28.341 1.00 63.66 182 GLU A CA 1
ATOM 1463 C C . GLU A 1 182 ? -5.991 12.714 28.716 1.00 63.66 182 GLU A C 1
ATOM 1465 O O . GLU A 1 182 ? -5.194 13.049 29.590 1.00 63.66 182 GLU A O 1
ATOM 1470 N N . ASP A 1 183 ? -6.866 13.585 28.203 1.00 65.62 183 ASP A N 1
ATOM 1471 C CA . ASP A 1 183 ? -6.861 15.026 28.510 1.00 65.62 183 ASP A CA 1
ATOM 1472 C C . ASP A 1 183 ? -7.023 15.325 30.007 1.00 65.62 183 ASP A C 1
ATOM 1474 O O . ASP A 1 183 ? -6.321 16.169 30.556 1.00 65.62 183 ASP A O 1
ATOM 1478 N N . LYS A 1 184 ? -7.898 14.589 30.710 1.00 66.56 184 LYS A N 1
ATOM 1479 C CA . LYS A 1 184 ? -8.064 14.750 32.166 1.00 66.56 184 LYS A CA 1
ATOM 1480 C C . LYS A 1 184 ? -6.825 14.295 32.927 1.00 66.56 184 LYS A C 1
ATOM 1482 O O . LYS A 1 184 ? -6.532 14.835 33.989 1.00 66.56 184 LYS A O 1
ATOM 1487 N N . SER A 1 185 ? -6.117 13.288 32.416 1.00 66.81 185 SER A N 1
ATOM 1488 C CA . SER A 1 185 ? -4.873 12.822 33.032 1.00 66.81 185 SER A CA 1
ATOM 1489 C C . SER A 1 185 ? -3.744 13.841 32.868 1.00 66.81 185 SER A C 1
ATOM 1491 O O . SER A 1 185 ? -2.980 14.039 33.811 1.00 66.81 185 SER A O 1
ATOM 1493 N N . VAL A 1 186 ? -3.697 14.535 31.725 1.00 71.81 186 VAL A N 1
ATOM 1494 C CA . VAL A 1 186 ? -2.756 15.631 31.460 1.00 71.81 186 VAL A CA 1
ATOM 1495 C C . VAL A 1 186 ? -3.103 16.845 32.320 1.00 71.81 186 VAL A C 1
ATOM 1497 O O . VAL A 1 186 ? -2.248 17.300 33.068 1.00 71.81 186 VAL A O 1
ATOM 1500 N N . GLU A 1 187 ? -4.364 17.287 32.339 1.00 77.81 187 GLU A N 1
ATOM 1501 C CA . GLU A 1 187 ? -4.798 18.431 33.155 1.00 77.81 187 GLU A CA 1
ATOM 1502 C C . GLU A 1 187 ? -4.573 18.192 34.659 1.00 77.81 187 GLU A C 1
ATOM 1504 O O . GLU A 1 187 ? -4.116 19.076 35.383 1.00 77.81 187 GLU A O 1
ATOM 1509 N N . ASN A 1 188 ? -4.858 16.982 35.150 1.00 78.56 188 ASN A N 1
ATOM 1510 C CA . ASN A 1 188 ? -4.614 16.626 36.548 1.00 78.56 188 ASN A CA 1
ATOM 1511 C C . ASN A 1 188 ? -3.111 16.501 36.862 1.00 78.56 188 ASN A C 1
ATOM 1513 O O . ASN A 1 188 ? -2.677 16.817 37.969 1.00 78.56 188 ASN A O 1
ATOM 1517 N N . SER A 1 189 ? -2.307 16.058 35.891 1.00 78.31 189 SER A N 1
ATOM 1518 C CA . SER A 1 189 ? -0.847 16.050 36.004 1.00 78.31 189 SER A CA 1
ATOM 1519 C C . SER A 1 189 ? -0.302 17.474 36.079 1.00 78.31 189 SER A C 1
ATOM 1521 O O . SER A 1 189 ? 0.485 17.756 36.978 1.00 78.31 189 SER A O 1
ATOM 1523 N N . ASP A 1 190 ? -0.749 18.377 35.206 1.00 83.12 190 ASP A N 1
ATOM 1524 C CA . ASP A 1 190 ? -0.317 19.777 35.190 1.00 83.12 190 ASP A CA 1
ATOM 1525 C C . ASP A 1 190 ? -0.680 20.483 36.498 1.00 83.12 190 ASP A C 1
ATOM 1527 O O . ASP A 1 190 ? 0.198 21.074 37.120 1.00 83.12 190 ASP A O 1
ATOM 1531 N N . LYS A 1 191 ? -1.912 20.312 37.001 1.00 84.38 191 LYS A N 1
ATOM 1532 C CA . LYS A 1 191 ? -2.319 20.831 38.324 1.00 84.38 191 LYS A CA 1
ATOM 1533 C C . LYS A 1 191 ? -1.407 20.327 39.439 1.00 84.38 191 LYS A C 1
ATOM 1535 O O . LYS A 1 191 ? -0.914 21.116 40.240 1.00 84.38 191 LYS A O 1
ATOM 1540 N N . LYS A 1 192 ? -1.119 19.024 39.453 1.00 83.94 192 LYS A N 1
ATOM 1541 C CA . LYS A 1 192 ? -0.226 18.409 40.442 1.00 83.94 192 LYS A CA 1
ATOM 1542 C C . LYS A 1 192 ? 1.212 18.923 40.334 1.00 83.94 192 LYS A C 1
ATOM 1544 O O . LYS A 1 192 ? 1.877 19.089 41.356 1.00 83.94 192 LYS A O 1
ATOM 1549 N N . TRP A 1 193 ? 1.716 19.154 39.122 1.00 76.31 193 TRP A N 1
ATOM 1550 C CA . TRP A 1 193 ? 3.017 19.790 38.916 1.00 76.31 193 TRP A CA 1
ATOM 1551 C C . TRP A 1 193 ? 3.010 21.217 39.453 1.00 76.31 193 TRP A C 1
ATOM 1553 O O . TRP A 1 193 ? 3.906 21.553 40.222 1.00 76.31 193 TRP A O 1
ATOM 1563 N N . THR A 1 194 ? 2.004 22.026 39.120 1.00 77.62 194 THR A N 1
ATOM 1564 C CA . THR A 1 194 ? 1.871 23.412 39.592 1.00 77.62 194 THR A CA 1
ATOM 1565 C C . THR A 1 194 ? 1.807 23.491 41.117 1.00 77.62 194 THR A C 1
ATOM 1567 O O . THR A 1 194 ? 2.560 24.257 41.711 1.00 77.62 194 THR A O 1
ATOM 1570 N N . GLU A 1 195 ? 0.994 22.654 41.764 1.00 83.00 195 GLU A N 1
ATOM 1571 C CA . GLU A 1 195 ? 0.931 22.562 43.231 1.00 83.00 195 GLU A CA 1
ATOM 1572 C C . GLU A 1 195 ? 2.291 22.200 43.839 1.00 83.00 195 GLU A C 1
ATOM 1574 O O . GLU A 1 195 ? 2.716 22.786 44.835 1.00 83.00 195 GLU A O 1
ATOM 1579 N N . ARG A 1 196 ? 3.014 21.264 43.215 1.00 78.69 196 ARG A N 1
ATOM 1580 C CA . ARG A 1 196 ? 4.347 20.857 43.664 1.00 78.69 196 ARG A CA 1
ATOM 1581 C C . ARG A 1 196 ? 5.391 21.955 43.467 1.00 78.69 196 ARG A C 1
ATOM 1583 O O . ARG A 1 196 ? 6.264 22.102 44.315 1.00 78.69 196 ARG A O 1
ATOM 1590 N N . TYR A 1 197 ? 5.318 22.708 42.371 1.00 70.31 197 TYR A N 1
ATOM 1591 C CA . TYR A 1 197 ? 6.188 23.858 42.137 1.00 70.31 197 TYR A CA 1
ATOM 1592 C C . TYR A 1 197 ? 5.959 24.930 43.199 1.00 70.31 197 TYR A C 1
ATOM 1594 O O . TYR A 1 197 ? 6.936 25.340 43.812 1.00 70.31 197 TYR A O 1
ATOM 1602 N N . ILE A 1 198 ? 4.699 25.285 43.480 1.00 74.50 198 ILE A N 1
ATOM 1603 C CA . ILE A 1 198 ? 4.329 26.254 44.524 1.00 74.50 198 ILE A CA 1
ATOM 1604 C C . ILE A 1 198 ? 4.919 25.837 45.880 1.00 74.50 198 ILE A C 1
ATOM 1606 O O . ILE A 1 198 ? 5.645 26.618 46.486 1.00 74.50 198 ILE A O 1
ATOM 1610 N N . GLN A 1 199 ? 4.746 24.571 46.285 1.00 75.56 199 GLN A N 1
ATOM 1611 C CA . GLN A 1 199 ? 5.314 24.045 47.537 1.00 75.56 199 GLN A CA 1
ATOM 1612 C C . GLN A 1 199 ? 6.847 24.118 47.621 1.00 75.56 199 GLN A C 1
ATOM 1614 O O . GLN A 1 199 ? 7.395 24.230 48.714 1.00 75.56 199 GLN A O 1
ATOM 1619 N N . ILE A 1 200 ? 7.551 24.008 46.491 1.00 73.31 200 ILE A N 1
ATOM 1620 C CA . ILE A 1 200 ? 9.019 24.086 46.443 1.00 73.31 200 ILE A CA 1
ATOM 1621 C C . ILE A 1 200 ? 9.488 25.548 46.402 1.00 73.31 200 ILE A C 1
ATOM 1623 O O . ILE A 1 200 ? 10.553 25.863 46.931 1.00 73.31 200 ILE A O 1
ATOM 1627 N N . THR A 1 201 ? 8.716 26.439 45.775 1.00 67.44 201 THR A N 1
ATOM 1628 C CA . THR A 1 201 ? 9.036 27.869 45.649 1.00 67.44 201 THR A CA 1
ATOM 1629 C C . THR A 1 201 ? 8.580 28.717 46.833 1.00 67.44 201 THR A C 1
ATOM 1631 O O . THR A 1 201 ? 9.046 29.849 46.947 1.00 67.44 201 THR A O 1
ATOM 1634 N N . ASP A 1 202 ? 7.754 28.177 47.735 1.00 59.44 202 ASP A N 1
ATOM 1635 C CA . ASP A 1 202 ? 7.353 28.795 49.009 1.00 59.44 202 ASP A CA 1
ATOM 1636 C C . ASP A 1 202 ? 8.510 28.809 50.041 1.00 59.44 202 ASP A C 1
ATOM 1638 O O . ASP A 1 202 ? 8.403 28.351 51.178 1.00 59.44 202 ASP A O 1
ATOM 1642 N N . GLY A 1 203 ? 9.653 29.381 49.654 1.00 58.50 203 GLY A N 1
ATOM 1643 C CA . GLY A 1 203 ? 10.378 30.296 50.539 1.00 58.50 203 GLY A CA 1
ATOM 1644 C C . GLY A 1 203 ? 9.652 31.650 50.542 1.00 58.50 203 GLY A C 1
ATOM 1645 O O . GLY A 1 203 ? 8.755 31.840 49.726 1.00 58.50 203 GLY A O 1
ATOM 1646 N N . PRO A 1 204 ? 9.972 32.611 51.430 1.00 45.66 204 PRO A N 1
ATOM 1647 C CA . PRO A 1 204 ? 9.208 33.854 51.547 1.00 45.66 204 PRO A CA 1
ATOM 1648 C C . PRO A 1 204 ? 9.243 34.662 50.240 1.00 45.66 204 PRO A C 1
ATOM 1650 O O . PRO A 1 204 ? 10.134 35.482 50.017 1.00 45.66 204 PRO A O 1
ATOM 1653 N N . VAL A 1 205 ? 8.249 34.451 49.379 1.00 52.12 205 VAL A N 1
ATOM 1654 C CA . VAL A 1 205 ? 7.967 35.311 48.238 1.00 52.12 205 VAL A CA 1
ATOM 1655 C C . VAL A 1 205 ? 7.372 36.581 48.823 1.00 52.12 205 VAL A C 1
ATOM 1657 O O . VAL A 1 205 ? 6.230 36.610 49.286 1.00 52.12 205 VAL A O 1
ATOM 1660 N N . LYS A 1 206 ? 8.179 37.645 48.847 1.00 41.59 206 LYS A N 1
ATOM 1661 C CA . LYS A 1 206 ? 7.670 38.999 49.045 1.00 41.59 206 LYS A CA 1
ATOM 1662 C C . LYS A 1 206 ? 6.575 39.215 48.002 1.00 41.59 206 LYS A C 1
ATOM 1664 O O . LYS A 1 206 ? 6.860 39.202 46.808 1.00 41.59 206 LYS A O 1
ATOM 1669 N N . LYS A 1 207 ? 5.334 39.407 48.455 1.00 40.38 207 LYS A N 1
ATOM 1670 C CA . LYS A 1 207 ? 4.297 40.029 47.632 1.00 40.38 207 LYS A CA 1
ATOM 1671 C C . LYS A 1 207 ? 4.781 41.438 47.317 1.00 40.38 207 LYS A C 1
ATOM 1673 O O . LYS A 1 207 ? 4.645 42.338 48.139 1.00 40.38 207 LYS A O 1
ATOM 1678 N N . GLU A 1 208 ? 5.425 41.607 46.175 1.00 38.06 208 GLU A N 1
ATOM 1679 C CA . GLU A 1 208 ? 5.592 42.920 45.583 1.00 38.06 208 GLU A CA 1
ATOM 1680 C C . GLU A 1 208 ? 4.401 43.097 44.643 1.00 38.06 208 GLU A C 1
ATOM 1682 O O . GLU A 1 208 ? 4.333 42.465 43.590 1.00 38.06 208 GLU A O 1
ATOM 1687 N N . ASP A 1 209 ? 3.418 43.886 45.091 1.00 42.25 209 ASP A N 1
ATOM 1688 C CA . ASP A 1 209 ? 2.289 44.341 44.283 1.00 42.25 209 ASP A CA 1
ATOM 1689 C C . ASP A 1 209 ? 2.833 45.176 43.119 1.00 42.25 209 ASP A C 1
ATOM 1691 O O . ASP A 1 209 ? 2.935 46.402 43.175 1.00 42.25 209 ASP A O 1
ATOM 1695 N N . LYS A 1 210 ? 3.222 44.501 42.045 1.00 36.19 210 LYS A N 1
ATOM 1696 C CA . LYS A 1 210 ? 3.322 45.091 40.718 1.00 36.19 210 LYS A CA 1
ATOM 1697 C C . LYS A 1 210 ? 2.570 44.159 39.798 1.00 36.19 210 LYS A C 1
ATOM 1699 O O . LYS A 1 210 ? 2.880 42.972 39.738 1.00 36.19 210 LYS A O 1
ATOM 1704 N N . GLY A 1 211 ? 1.532 44.701 39.162 1.00 40.16 211 GLY A N 1
ATOM 1705 C CA . GLY A 1 211 ? 0.726 43.989 38.184 1.00 40.16 211 GLY A CA 1
ATOM 1706 C C . GLY A 1 211 ? 1.641 43.217 37.248 1.00 40.16 211 GLY A C 1
ATOM 1707 O O . GLY A 1 211 ? 2.494 43.798 36.581 1.00 40.16 211 GLY A O 1
ATOM 1708 N N . VAL A 1 212 ? 1.505 41.897 37.274 1.00 36.78 212 VAL A N 1
ATOM 1709 C CA . VAL A 1 212 ? 2.222 41.027 36.357 1.00 36.78 212 VAL A CA 1
ATOM 1710 C C . VAL A 1 212 ? 1.482 41.136 35.033 1.00 36.78 212 VAL A C 1
ATOM 1712 O O . VAL A 1 212 ? 0.498 40.439 34.794 1.00 36.78 212 VAL A O 1
ATOM 1715 N N . GLU A 1 213 ? 1.933 42.069 34.196 1.00 33.44 213 GLU A N 1
ATOM 1716 C CA . GLU A 1 213 ? 1.789 41.931 32.753 1.00 33.44 213 GLU A CA 1
ATOM 1717 C C . GLU A 1 213 ? 2.376 40.572 32.377 1.00 33.44 213 GLU A C 1
ATOM 1719 O O . GLU A 1 213 ? 3.525 40.261 32.694 1.00 33.44 213 GLU A O 1
ATOM 1724 N N . ILE A 1 214 ? 1.552 39.738 31.751 1.00 36.94 214 ILE A N 1
ATOM 1725 C CA . ILE A 1 214 ? 1.991 38.512 31.098 1.00 36.94 214 ILE A CA 1
ATOM 1726 C C . ILE A 1 214 ? 2.945 38.972 29.989 1.00 36.94 214 ILE A C 1
ATOM 1728 O O . ILE A 1 214 ? 2.479 39.649 29.073 1.00 36.94 214 ILE A O 1
ATOM 1732 N N . PRO A 1 215 ? 4.259 38.680 30.040 1.00 31.34 215 PRO A N 1
ATOM 1733 C CA . PRO A 1 215 ? 5.097 38.978 28.899 1.00 31.34 215 PRO A CA 1
ATOM 1734 C C . PRO A 1 215 ? 4.631 38.086 27.751 1.00 31.34 215 PRO A C 1
ATOM 1736 O O . PRO A 1 215 ? 4.666 36.856 27.853 1.00 31.34 215 PRO A O 1
ATOM 1739 N N . ASP A 1 216 ? 4.196 38.726 26.669 1.00 41.41 216 ASP A N 1
ATOM 1740 C CA . ASP A 1 216 ? 4.055 38.120 25.352 1.00 41.41 216 ASP A CA 1
ATOM 1741 C C . ASP A 1 216 ? 5.412 37.539 24.943 1.00 41.41 216 ASP A C 1
ATOM 1743 O O . ASP A 1 216 ? 6.250 38.194 24.321 1.00 41.41 216 ASP A O 1
ATOM 1747 N N . ILE A 1 217 ? 5.658 36.282 25.311 1.00 39.31 217 ILE A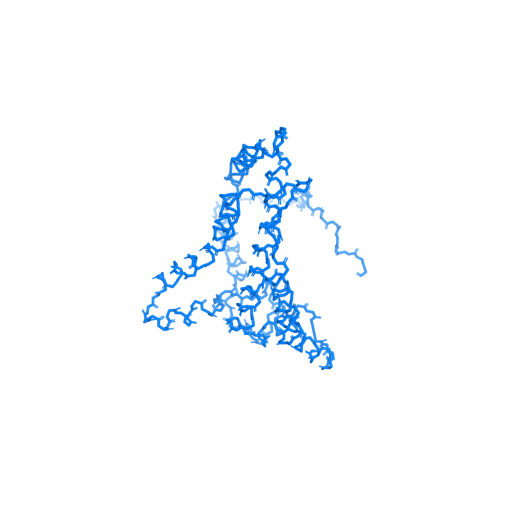 N 1
ATOM 1748 C CA . ILE A 1 217 ? 6.764 35.509 24.761 1.00 39.31 217 ILE A CA 1
ATOM 1749 C C . ILE A 1 217 ? 6.218 34.683 23.597 1.00 39.31 217 ILE A C 1
ATOM 1751 O O . ILE A 1 217 ? 5.911 33.503 23.721 1.00 39.31 217 ILE A O 1
ATOM 1755 N N . ILE A 1 218 ? 6.124 35.374 22.461 1.00 41.31 218 ILE A N 1
ATOM 1756 C CA . ILE A 1 218 ? 6.507 34.899 21.128 1.00 41.31 218 ILE A CA 1
ATOM 1757 C C . ILE A 1 218 ? 5.814 33.599 20.666 1.00 41.31 218 ILE A C 1
ATOM 1759 O O . ILE A 1 218 ? 6.335 32.494 20.791 1.00 41.31 218 ILE A O 1
ATOM 1763 N N . GLY A 1 219 ? 4.688 33.788 19.974 1.00 40.34 219 GLY A N 1
ATOM 1764 C CA . GLY A 1 219 ? 4.628 33.489 18.540 1.00 40.34 219 GLY A CA 1
ATOM 1765 C C . GLY A 1 219 ? 4.568 32.019 18.123 1.00 40.34 219 GLY A C 1
ATOM 1766 O O . GLY A 1 219 ? 5.538 31.469 17.609 1.00 40.34 219 GLY A O 1
ATOM 1767 N N . PHE A 1 220 ? 3.369 31.445 18.184 1.00 34.53 220 PHE A N 1
ATOM 1768 C CA . PHE A 1 220 ? 2.883 30.587 17.101 1.00 34.53 220 PHE A CA 1
ATOM 1769 C C . PHE A 1 220 ? 1.530 31.128 16.632 1.00 34.53 220 PHE A C 1
ATOM 1771 O O . PHE A 1 220 ? 0.474 30.576 16.930 1.00 34.53 220 PHE A O 1
ATOM 1778 N N . ASP A 1 221 ? 1.586 32.223 15.875 1.00 37.78 221 ASP A N 1
ATOM 1779 C CA . ASP A 1 221 ? 0.577 32.475 14.854 1.00 37.78 221 ASP A CA 1
ATOM 1780 C C . ASP A 1 221 ? 0.644 31.314 13.855 1.00 37.78 221 ASP A C 1
ATOM 1782 O O . ASP A 1 221 ? 1.622 31.155 13.122 1.00 37.78 221 ASP A O 1
ATOM 1786 N N . ASN A 1 222 ? -0.397 30.484 13.823 1.00 32.91 222 ASN A N 1
ATOM 1787 C CA . ASN A 1 222 ? -0.781 29.825 12.584 1.00 32.91 222 ASN A CA 1
ATOM 1788 C C . ASN A 1 222 ? -2.171 30.348 12.185 1.00 32.91 222 ASN A C 1
ATOM 1790 O O . ASN A 1 222 ? -3.179 29.888 12.730 1.00 32.91 222 ASN A O 1
ATOM 1794 N N . PRO A 1 223 ? -2.233 31.323 11.265 1.00 37.09 223 PRO A N 1
ATOM 1795 C CA . PRO A 1 223 ? -3.473 31.915 10.798 1.00 37.09 223 PRO A CA 1
ATOM 1796 C C . PRO A 1 223 ? -4.095 30.990 9.746 1.00 37.09 223 PRO A C 1
ATOM 1798 O O . PRO A 1 223 ? -3.706 30.998 8.583 1.00 37.09 223 PRO A O 1
ATOM 1801 N N . SER A 1 224 ? -5.044 30.143 10.143 1.00 35.69 224 SER A N 1
ATOM 1802 C CA . SER A 1 224 ? -5.901 29.437 9.168 1.00 35.69 224 SER A CA 1
ATOM 1803 C C . SER A 1 224 ? -7.287 29.029 9.676 1.00 35.69 224 SER A C 1
ATOM 1805 O O . SER A 1 224 ? -8.024 28.380 8.946 1.00 35.69 224 SER A O 1
ATOM 1807 N N . PHE A 1 225 ? -7.703 29.441 10.877 1.00 44.81 225 PHE A N 1
ATOM 1808 C CA . PHE A 1 225 ? -9.054 29.150 11.374 1.00 44.81 225 PHE A CA 1
ATOM 1809 C C . PHE A 1 225 ? -9.688 30.364 12.046 1.00 44.81 225 PHE A C 1
ATOM 1811 O O . PHE A 1 225 ? -10.011 30.340 13.228 1.00 44.81 225 PHE A O 1
ATOM 1818 N N . GLN A 1 226 ? -9.859 31.435 11.277 1.00 41.09 226 GLN A N 1
ATOM 1819 C CA . GLN A 1 226 ? -10.867 32.458 11.545 1.00 41.09 226 GLN A CA 1
ATOM 1820 C C . GLN A 1 226 ? -11.068 33.276 10.270 1.00 41.09 226 GLN A C 1
ATOM 1822 O O . GLN A 1 226 ? -10.411 34.290 10.064 1.00 41.09 226 GLN A O 1
ATOM 1827 N N . ASN A 1 227 ? -11.876 32.728 9.362 1.00 36.53 227 ASN A N 1
ATOM 1828 C CA . ASN A 1 227 ? -12.949 33.388 8.610 1.00 36.53 227 ASN A CA 1
ATOM 1829 C C . ASN A 1 227 ? -13.452 32.408 7.533 1.00 36.53 227 ASN A C 1
ATOM 1831 O O . ASN A 1 227 ? -12.638 31.820 6.824 1.00 36.53 227 ASN A O 1
ATOM 1835 N N . ASP A 1 228 ? -14.782 32.289 7.472 1.00 35.59 228 ASP A N 1
ATOM 1836 C CA . ASP A 1 228 ? -15.644 31.522 6.548 1.00 35.59 228 ASP A CA 1
ATOM 1837 C C . ASP A 1 228 ? -15.881 30.022 6.826 1.00 35.59 228 ASP A C 1
ATOM 1839 O O . ASP A 1 228 ? -14.960 29.184 6.698 1.00 35.59 228 ASP A O 1
#